Protein AF-A0A7W5F7K2-F1 (afdb_monomer_lite)

Secondary structure (DSSP, 8-state):
---------S-S----------PPPP---------HHHHHHHHHHHHHHHHHHHHHHHHHHHHHHHHHHHHHHHHHHHHHHHHHHHHHHHHHHHHHHHHHHHT---HHHHHHHHHHHHHHHTTS-GGGS-HHHHHHHHHHHHHHHHHHHHHHHHHHHHHSTT--TTTTS-THHHHHHHHHHHHHHHHHHHTS-HHHH--

Structure (mmCIF, N/CA/C/O backbone):
data_AF-A0A7W5F7K2-F1
#
_entry.id   AF-A0A7W5F7K2-F1
#
loop_
_atom_site.group_PDB
_atom_site.id
_atom_site.type_symbol
_atom_site.label_atom_id
_atom_site.label_alt_id
_atom_site.label_comp_id
_atom_site.label_asym_id
_atom_site.label_entity_id
_atom_site.label_seq_id
_atom_site.pdbx_PDB_ins_code
_atom_site.Cartn_x
_atom_site.Cartn_y
_atom_site.Cartn_z
_atom_site.occupancy
_atom_site.B_iso_or_equiv
_atom_site.auth_seq_id
_atom_site.auth_comp_id
_atom_site.auth_asym_id
_atom_site.auth_atom_id
_atom_site.pdbx_PDB_model_num
ATOM 1 N N . MET A 1 1 ? -12.234 -47.304 119.744 1.00 51.38 1 MET A N 1
ATOM 2 C CA . MET A 1 1 ? -13.100 -48.270 119.040 1.00 51.38 1 MET A CA 1
ATOM 3 C C . MET A 1 1 ? -14.424 -48.307 119.772 1.00 51.38 1 MET A C 1
ATOM 5 O O . MET A 1 1 ? -14.454 -48.816 120.879 1.00 51.38 1 MET A O 1
ATOM 9 N N . SER A 1 2 ? -15.467 -47.698 119.212 1.00 49.22 2 SER A N 1
ATOM 10 C CA . SER A 1 2 ? -16.851 -48.020 119.564 1.00 49.22 2 SER A CA 1
ATOM 11 C C . SER A 1 2 ? -17.772 -47.439 118.496 1.00 49.22 2 SER A C 1
ATOM 13 O O . SER A 1 2 ? -17.978 -46.233 118.411 1.00 49.22 2 SER A O 1
ATOM 15 N N . THR A 1 3 ? -18.266 -48.340 117.657 1.00 48.34 3 THR A N 1
ATOM 16 C CA . THR A 1 3 ? -19.589 -48.311 117.021 1.00 48.34 3 THR A CA 1
ATOM 17 C C . THR A 1 3 ? -20.633 -47.908 118.077 1.00 48.34 3 THR A C 1
ATOM 19 O O . THR A 1 3 ? -20.523 -48.364 119.213 1.00 48.34 3 THR A O 1
ATOM 22 N N . GLY A 1 4 ? -21.633 -47.054 117.881 1.00 46.78 4 GLY A N 1
ATOM 23 C CA . GLY A 1 4 ? -22.328 -46.528 116.708 1.00 46.78 4 GLY A CA 1
ATOM 24 C C . GLY A 1 4 ? -23.818 -46.547 117.094 1.00 46.78 4 GLY A C 1
ATOM 25 O O . GLY A 1 4 ? -24.352 -47.651 117.165 1.00 46.78 4 GLY A O 1
ATOM 26 N N . PRO A 1 5 ? -24.462 -45.415 117.452 1.00 52.78 5 PRO A N 1
ATOM 27 C CA . PRO A 1 5 ? -25.845 -45.437 117.912 1.00 52.78 5 PRO A CA 1
ATOM 28 C C . PRO A 1 5 ? -26.853 -45.063 116.821 1.00 52.78 5 PRO A C 1
ATOM 30 O O . PRO A 1 5 ? -26.578 -44.287 115.907 1.00 52.78 5 PRO A O 1
ATOM 33 N N . GLU A 1 6 ? -28.016 -45.683 116.979 1.00 55.06 6 GLU A N 1
ATOM 34 C CA . GLU A 1 6 ? -29.217 -45.676 116.154 1.00 55.06 6 GLU A CA 1
ATOM 35 C C . GLU A 1 6 ? -29.828 -44.292 115.895 1.00 55.06 6 GLU A C 1
ATOM 37 O O . GLU A 1 6 ? -29.797 -43.397 116.740 1.00 55.06 6 GLU A O 1
ATOM 42 N N . GLY A 1 7 ? -30.515 -44.196 114.753 1.00 48.19 7 GLY A N 1
ATOM 43 C CA . GLY A 1 7 ? -31.621 -43.264 114.513 1.00 48.19 7 GLY A CA 1
ATOM 44 C C . GLY A 1 7 ? -31.704 -42.809 113.049 1.00 48.19 7 GLY A C 1
ATOM 45 O O . GLY A 1 7 ? -30.699 -42.897 112.345 1.00 48.19 7 GLY A O 1
ATOM 46 N N . PRO A 1 8 ? -32.835 -42.264 112.557 1.00 53.84 8 PRO A N 1
ATOM 47 C CA . PRO A 1 8 ? -34.198 -42.242 113.087 1.00 53.84 8 PRO A CA 1
ATOM 48 C C . PRO A 1 8 ? -35.227 -42.961 112.178 1.00 53.84 8 PRO A C 1
ATOM 50 O O . PRO A 1 8 ? -34.981 -43.319 111.030 1.00 53.84 8 PRO A O 1
ATOM 53 N N . ASN A 1 9 ? -36.402 -43.159 112.772 1.00 57.22 9 ASN A N 1
ATOM 54 C CA . ASN A 1 9 ? -37.646 -43.732 112.262 1.00 57.22 9 ASN A CA 1
ATOM 55 C C . ASN A 1 9 ? -38.200 -42.986 111.023 1.00 57.22 9 ASN A C 1
ATOM 57 O O . ASN A 1 9 ? -38.439 -41.784 111.081 1.00 57.22 9 ASN A O 1
ATOM 61 N N . TRP A 1 10 ? -38.451 -43.708 109.925 1.00 56.78 10 TRP A N 1
ATOM 62 C CA . TRP A 1 10 ? -38.913 -43.179 108.627 1.00 56.78 10 TRP A CA 1
ATOM 63 C C . TRP A 1 10 ? -40.429 -42.920 108.534 1.00 56.78 10 TRP A C 1
ATOM 65 O O . TRP A 1 10 ? -40.971 -42.866 107.433 1.00 56.78 10 TRP A O 1
ATOM 75 N N . ASN A 1 11 ? -41.129 -42.788 109.663 1.00 56.56 11 ASN A N 1
ATOM 76 C CA . ASN A 1 11 ? -42.595 -42.785 109.687 1.00 56.56 11 ASN A CA 1
ATOM 77 C C . ASN A 1 11 ? -43.244 -41.472 110.146 1.00 56.56 11 ASN A C 1
ATOM 79 O O . ASN A 1 11 ? -44.428 -41.475 110.478 1.00 56.56 11 ASN A O 1
ATOM 83 N N . ASP A 1 12 ? -42.514 -40.355 110.117 1.00 51.75 12 ASP A N 1
ATOM 84 C CA . ASP A 1 12 ? -43.081 -39.041 110.414 1.00 51.75 12 ASP A CA 1
ATOM 85 C C . ASP A 1 12 ? -43.230 -38.172 109.157 1.00 51.75 12 ASP A C 1
ATOM 87 O O . ASP A 1 12 ? -42.271 -37.686 108.564 1.00 51.75 12 ASP A O 1
ATOM 91 N N . GLN A 1 13 ? -44.504 -37.948 108.832 1.00 52.78 13 GLN A N 1
ATOM 92 C CA . GLN A 1 13 ? -45.052 -36.701 108.297 1.00 52.78 13 GLN A CA 1
ATOM 93 C C . GLN A 1 13 ? -44.749 -36.366 106.835 1.00 52.78 13 GLN A C 1
ATOM 95 O O . GLN A 1 13 ? -44.099 -35.387 106.481 1.00 52.78 13 GLN A O 1
ATOM 100 N N . LEU A 1 14 ? -45.417 -37.128 105.972 1.00 53.38 14 LEU A N 1
ATOM 101 C CA . LEU A 1 14 ? -45.977 -36.596 104.736 1.00 53.38 14 LEU A CA 1
ATOM 102 C C . LEU A 1 14 ? -47.080 -35.563 105.061 1.00 53.38 14 LEU A C 1
ATOM 104 O O . LEU A 1 14 ? -48.254 -35.916 105.187 1.00 53.38 14 LEU A O 1
ATOM 108 N N . ASP A 1 15 ? -46.704 -34.292 105.209 1.00 56.31 15 ASP A N 1
ATOM 109 C CA . ASP A 1 15 ? -47.642 -33.166 105.166 1.00 56.31 15 ASP A CA 1
ATOM 110 C C . ASP A 1 15 ? -48.020 -32.873 103.702 1.00 56.31 15 ASP A C 1
ATOM 112 O O . ASP A 1 15 ? -47.288 -32.225 102.955 1.00 56.31 15 ASP A O 1
ATOM 116 N N . TRP A 1 16 ? -49.170 -33.399 103.277 1.00 55.03 16 TRP A N 1
ATOM 117 C CA . TRP A 1 16 ? -49.748 -33.196 101.943 1.00 55.03 16 TRP A CA 1
ATOM 118 C C . TRP A 1 16 ? -50.607 -31.923 101.831 1.00 55.03 16 TRP A C 1
ATOM 120 O O . TRP A 1 16 ? -51.325 -31.765 100.844 1.00 55.03 16 TRP A O 1
ATOM 130 N N . SER A 1 17 ? -50.587 -31.016 102.813 1.00 57.56 17 SER A N 1
ATOM 131 C CA . SER A 1 17 ? -51.547 -29.901 102.859 1.00 57.56 17 SER A CA 1
ATOM 132 C C . SER A 1 17 ? -51.061 -28.576 102.254 1.00 57.56 17 SER A C 1
ATOM 134 O O . SER A 1 17 ? -51.851 -27.643 102.106 1.00 57.56 17 SER A O 1
ATOM 136 N N . ALA A 1 18 ? -49.813 -28.493 101.788 1.00 52.09 18 ALA A N 1
ATOM 137 C CA . ALA A 1 18 ? -49.321 -27.329 101.056 1.00 52.09 18 ALA A CA 1
ATOM 138 C C . ALA A 1 18 ? -49.518 -27.503 99.541 1.00 52.09 18 ALA A C 1
ATOM 140 O O . ALA A 1 18 ? -48.596 -27.865 98.813 1.00 52.09 18 ALA A O 1
ATOM 141 N N . HIS A 1 19 ? -50.721 -27.220 99.039 1.00 55.53 19 HIS A N 1
ATOM 142 C CA . HIS A 1 19 ? -50.885 -26.937 97.614 1.00 55.53 19 HIS A CA 1
ATOM 143 C C . HIS A 1 19 ? -50.199 -25.595 97.309 1.00 55.53 19 HIS A C 1
ATOM 145 O O . HIS A 1 19 ? -50.679 -24.566 97.794 1.00 55.53 19 HIS A O 1
ATOM 151 N N . PRO A 1 20 ? -49.113 -25.542 96.511 1.00 53.91 20 PRO A N 1
ATOM 152 C CA . PRO A 1 20 ? -48.665 -24.272 95.977 1.00 53.91 20 PRO A CA 1
ATOM 153 C C . PRO A 1 20 ? -49.785 -23.758 95.074 1.00 53.91 20 PRO A C 1
ATOM 155 O O . PRO A 1 20 ? -50.092 -24.342 94.033 1.00 53.91 20 PRO A O 1
ATOM 158 N N . THR A 1 21 ? -50.427 -22.665 95.471 1.00 57.59 21 THR A N 1
ATOM 159 C CA . THR A 1 21 ? -51.177 -21.843 94.530 1.00 57.59 21 THR A CA 1
ATOM 160 C C . THR A 1 21 ? -50.179 -21.359 93.488 1.00 57.59 21 THR A C 1
ATOM 162 O O . THR A 1 21 ? -49.420 -20.422 93.732 1.00 57.59 21 THR A O 1
ATOM 165 N N . TYR A 1 22 ? -50.144 -22.040 92.343 1.00 55.66 22 TYR A N 1
ATOM 166 C CA . TYR A 1 22 ? -49.476 -21.566 91.143 1.00 55.66 22 TYR A CA 1
ATOM 167 C C . TYR A 1 22 ? -50.146 -20.250 90.747 1.00 55.66 22 TYR A C 1
ATOM 169 O O . TYR A 1 22 ? -51.198 -20.235 90.109 1.00 55.66 22 TYR A O 1
ATOM 177 N N . ALA A 1 23 ? -49.558 -19.132 91.167 1.00 58.34 23 ALA A N 1
ATOM 178 C CA . ALA A 1 23 ? -49.857 -17.849 90.565 1.00 58.34 23 ALA A CA 1
ATOM 179 C C . ALA A 1 23 ? -49.476 -17.970 89.087 1.00 58.34 23 ALA A C 1
ATOM 181 O O . ALA A 1 23 ? -48.318 -18.243 88.761 1.00 58.34 23 ALA A O 1
ATOM 182 N N . ALA A 1 24 ? -50.469 -17.848 88.205 1.00 60.94 24 ALA A N 1
ATOM 183 C CA . ALA A 1 24 ? -50.237 -17.833 86.772 1.00 60.94 24 ALA A CA 1
ATOM 184 C C . ALA A 1 24 ? -49.150 -1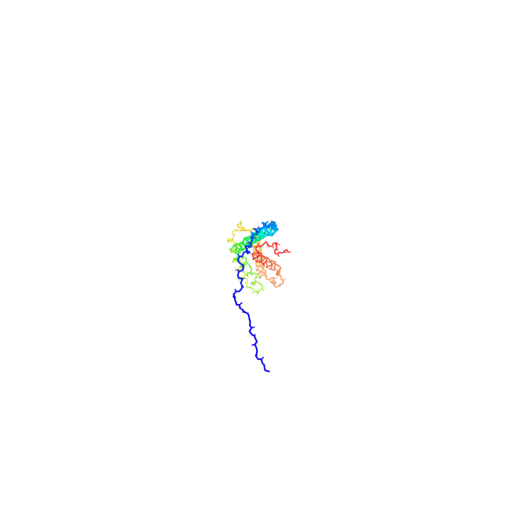6.785 86.468 1.00 60.94 24 ALA A C 1
ATOM 186 O O . ALA A 1 24 ? -49.256 -15.663 86.978 1.00 60.94 24 ALA A O 1
ATOM 187 N N . PRO A 1 25 ? -48.101 -17.125 85.696 1.00 60.47 25 PRO A N 1
ATOM 188 C CA . PRO A 1 25 ? -47.086 -16.154 85.327 1.00 60.47 25 PRO A CA 1
ATOM 189 C C . PRO A 1 25 ? -47.787 -14.983 84.641 1.00 60.47 25 PRO A C 1
ATOM 191 O O . PRO A 1 25 ? -48.508 -15.158 83.658 1.00 60.47 25 PRO A O 1
ATOM 194 N N . THR A 1 26 ? -47.620 -13.788 85.199 1.00 61.47 26 THR A N 1
ATOM 195 C CA . THR A 1 26 ? -48.054 -12.557 84.552 1.00 61.47 26 THR A CA 1
ATOM 196 C C . THR A 1 26 ? -47.400 -12.499 83.171 1.00 61.47 26 THR A C 1
ATOM 198 O O . THR A 1 26 ? -46.196 -12.751 83.071 1.00 61.47 26 THR A O 1
ATOM 201 N N . PRO A 1 27 ? -48.155 -12.200 82.096 1.00 61.62 27 PRO A N 1
ATOM 202 C CA . PRO A 1 27 ? -47.579 -12.064 80.769 1.00 61.62 27 PRO A CA 1
ATOM 203 C C . PRO A 1 27 ? -46.535 -10.952 80.829 1.00 61.62 27 PRO A C 1
ATOM 205 O O . PRO A 1 27 ? -46.858 -9.772 80.968 1.00 61.62 27 PRO A O 1
ATOM 208 N N . THR A 1 28 ? -45.262 -11.335 80.785 1.00 59.50 28 THR A N 1
ATOM 209 C CA . THR A 1 28 ? -44.164 -10.394 80.626 1.00 59.50 28 THR A CA 1
ATOM 210 C C . THR A 1 28 ? -44.377 -9.715 79.286 1.00 59.50 28 THR A C 1
ATOM 212 O O . THR A 1 28 ? -44.309 -10.372 78.251 1.00 59.50 28 THR A O 1
ATOM 215 N N . SER A 1 29 ? -44.691 -8.420 79.326 1.00 63.03 29 SER A N 1
ATOM 216 C CA . SER A 1 29 ? -44.699 -7.514 78.180 1.00 63.03 29 SER A CA 1
ATOM 217 C C . SER A 1 29 ? -43.418 -7.736 77.373 1.00 63.03 29 SER A C 1
ATOM 219 O O . SER A 1 29 ? -42.358 -7.227 77.744 1.00 63.03 29 SER A O 1
ATOM 221 N N . GLU A 1 30 ? -43.507 -8.530 76.304 1.00 56.16 30 GLU A N 1
ATOM 222 C CA . GLU A 1 30 ? -42.417 -8.764 75.364 1.00 56.16 30 GLU A CA 1
ATOM 223 C C . GLU A 1 30 ? -41.984 -7.399 74.833 1.00 56.16 30 GLU A C 1
ATOM 225 O O . GLU A 1 30 ? -42.758 -6.693 74.180 1.00 56.16 30 GLU A O 1
ATOM 230 N N . SER A 1 31 ? -40.763 -6.980 75.170 1.00 65.12 31 SER A N 1
ATOM 231 C CA . SER A 1 31 ? -40.217 -5.746 74.628 1.00 65.12 31 SER A CA 1
ATOM 232 C C . SER A 1 31 ? -40.168 -5.897 73.103 1.00 65.12 31 SER A C 1
ATOM 234 O O . SER A 1 31 ? -39.684 -6.919 72.603 1.00 65.12 31 SER A O 1
ATOM 236 N N . PRO A 1 32 ? -40.715 -4.937 72.334 1.00 71.06 32 PRO A N 1
ATOM 237 C CA . PRO A 1 32 ? -40.737 -5.045 70.886 1.00 71.06 32 PRO A CA 1
ATOM 238 C C . PRO A 1 32 ? -39.305 -5.222 70.391 1.00 71.06 32 PRO A C 1
ATOM 240 O O . PRO A 1 32 ? -38.464 -4.337 70.559 1.00 71.06 32 PRO A O 1
ATOM 243 N N . ARG A 1 33 ? -39.019 -6.398 69.814 1.00 71.25 33 ARG A N 1
ATOM 244 C CA . ARG A 1 33 ? -37.692 -6.706 69.279 1.00 71.25 33 ARG A CA 1
ATOM 245 C C . ARG A 1 33 ? -37.305 -5.592 68.301 1.00 71.25 33 ARG A C 1
ATOM 247 O O . ARG A 1 33 ? -38.123 -5.240 67.443 1.00 71.25 33 ARG A O 1
ATOM 254 N N . PRO A 1 34 ? -36.095 -5.021 68.410 1.00 68.38 34 PRO A N 1
ATOM 255 C CA . PRO A 1 34 ? -35.686 -3.920 67.554 1.00 68.38 34 PRO A CA 1
ATOM 256 C C . PRO A 1 34 ? -35.766 -4.373 66.094 1.00 68.38 34 PRO A C 1
ATOM 258 O O . PRO A 1 34 ? -35.111 -5.330 65.696 1.00 68.38 34 PRO A O 1
ATOM 261 N N . ARG A 1 35 ? -36.584 -3.684 65.289 1.00 79.25 35 ARG A N 1
ATOM 262 C CA . ARG A 1 35 ? -36.786 -3.965 63.851 1.00 79.25 35 ARG A CA 1
ATOM 263 C C . ARG A 1 35 ? -35.566 -3.629 62.978 1.00 79.25 35 ARG A C 1
ATOM 265 O O . ARG A 1 35 ? -35.582 -3.863 61.775 1.00 79.25 35 ARG A O 1
ATOM 272 N N . TRP A 1 36 ? -34.503 -3.109 63.584 1.00 78.06 36 TRP A N 1
ATOM 273 C CA . TRP A 1 36 ? -33.290 -2.631 62.927 1.00 78.06 36 TRP A CA 1
ATOM 274 C C . TRP A 1 36 ? -32.565 -3.635 62.000 1.00 78.06 36 TRP A C 1
ATOM 276 O O . TRP A 1 36 ? -32.174 -3.212 60.911 1.00 78.06 36 TRP A O 1
ATOM 286 N N . PRO A 1 37 ? -32.428 -4.946 62.310 1.00 86.44 37 PRO A N 1
ATOM 287 C CA . PRO A 1 37 ? -31.694 -5.860 61.428 1.00 86.44 37 PRO A CA 1
ATOM 288 C C . PRO A 1 37 ? -32.403 -6.093 60.085 1.00 86.44 37 PRO A C 1
ATOM 290 O O . PRO A 1 37 ? -31.743 -6.285 59.068 1.00 86.44 37 PRO A O 1
ATOM 293 N N . TRP A 1 38 ? -33.737 -6.001 60.046 1.00 83.88 38 TRP A N 1
ATOM 294 C CA . TRP A 1 38 ? -34.503 -6.117 58.801 1.00 83.88 38 TRP A CA 1
ATOM 295 C C . TRP A 1 38 ? -34.321 -4.904 57.891 1.00 83.88 38 TRP A C 1
ATOM 297 O O . TRP A 1 38 ? -34.191 -5.052 56.678 1.00 83.88 38 TRP A O 1
ATOM 307 N N . VAL A 1 39 ? -34.267 -3.707 58.481 1.00 87.38 39 VAL A N 1
ATOM 308 C CA . VAL A 1 39 ? -34.044 -2.464 57.734 1.00 87.38 39 VAL A CA 1
ATOM 309 C C . VAL A 1 39 ? -32.651 -2.465 57.102 1.00 87.38 39 VAL A C 1
ATOM 311 O O . VAL A 1 39 ? -32.520 -2.150 55.923 1.00 87.38 39 VAL A O 1
ATOM 314 N N . LEU A 1 40 ? -31.622 -2.892 57.841 1.00 90.25 40 LEU A N 1
ATOM 315 C CA . LEU A 1 40 ? -30.267 -3.019 57.298 1.00 90.25 40 LEU A CA 1
ATOM 316 C C . LEU A 1 40 ? -30.182 -4.032 56.157 1.00 90.25 40 LEU A C 1
ATOM 318 O O . LEU A 1 40 ? -29.579 -3.733 55.129 1.00 90.25 40 LEU A O 1
ATOM 322 N N . GLY A 1 41 ? -30.813 -5.200 56.309 1.00 91.94 41 GLY A N 1
ATOM 323 C CA . GLY A 1 41 ? -30.849 -6.210 55.251 1.00 91.94 41 GLY A CA 1
ATOM 324 C C . GLY A 1 41 ? -31.466 -5.674 53.956 1.00 91.94 41 GLY A C 1
ATOM 325 O O . GLY A 1 41 ? -30.907 -5.874 52.879 1.00 91.94 41 GLY A O 1
ATOM 326 N N . ALA A 1 42 ? -32.571 -4.927 54.061 1.00 92.69 42 ALA A N 1
ATOM 327 C CA . ALA A 1 42 ? -33.224 -4.312 52.907 1.00 92.69 42 ALA A CA 1
ATOM 328 C C . ALA A 1 42 ? -32.333 -3.265 52.218 1.00 92.69 42 ALA A C 1
ATOM 330 O O . ALA A 1 42 ? -32.214 -3.273 50.994 1.00 92.69 42 ALA A O 1
ATOM 331 N N . VAL A 1 43 ? -31.663 -2.399 52.986 1.00 93.06 43 VAL A N 1
ATOM 332 C CA . VAL A 1 43 ? -30.751 -1.384 52.429 1.00 93.06 43 VAL A CA 1
ATOM 333 C C . VAL A 1 43 ? -29.577 -2.042 51.704 1.00 93.06 43 VAL A C 1
ATOM 335 O O . VAL A 1 43 ? -29.275 -1.666 50.574 1.00 93.06 43 VAL A O 1
ATOM 338 N N . VAL A 1 44 ? -28.950 -3.057 52.304 1.00 95.19 44 VAL A N 1
ATOM 339 C CA . VAL A 1 44 ? -27.835 -3.785 51.676 1.00 95.19 44 VAL A CA 1
ATOM 340 C C . VAL A 1 44 ? -28.276 -4.446 50.369 1.00 95.19 44 VAL A C 1
ATOM 342 O O . VAL A 1 44 ? -27.575 -4.330 49.366 1.00 95.19 44 VAL A O 1
ATOM 345 N N . ALA A 1 45 ? -29.452 -5.080 50.342 1.00 94.81 45 ALA A N 1
ATOM 346 C CA . ALA A 1 45 ? -29.982 -5.701 49.128 1.00 94.81 45 ALA A CA 1
ATOM 347 C C . ALA A 1 45 ? -30.209 -4.682 47.997 1.00 94.81 45 ALA A C 1
ATOM 349 O O . ALA A 1 45 ? -29.867 -4.953 46.843 1.00 94.81 45 ALA A O 1
ATOM 350 N N . VAL A 1 46 ? -30.732 -3.494 48.319 1.00 95.50 46 VAL A N 1
ATOM 351 C CA . VAL A 1 46 ? -30.925 -2.409 47.342 1.00 95.50 46 VAL A CA 1
ATOM 352 C C . VAL A 1 46 ? -29.583 -1.903 46.815 1.00 95.50 46 VAL A C 1
ATOM 354 O O . VAL A 1 46 ? -29.418 -1.773 45.604 1.00 95.50 46 VAL A O 1
ATOM 357 N N . VAL A 1 47 ? -28.603 -1.673 47.694 1.00 96.31 47 VAL A N 1
ATOM 358 C CA . VAL A 1 47 ? -27.266 -1.206 47.292 1.00 96.31 47 VAL A CA 1
ATOM 359 C C . VAL A 1 47 ? -26.576 -2.228 46.389 1.00 96.31 47 VAL A C 1
ATOM 361 O O . VAL A 1 47 ? -26.081 -1.858 45.329 1.00 96.31 47 VAL A O 1
ATOM 364 N N . LEU A 1 48 ? -26.591 -3.513 46.751 1.00 96.06 48 LEU A N 1
ATOM 365 C CA . LEU A 1 48 ? -26.006 -4.572 45.921 1.00 96.06 48 LEU A CA 1
ATOM 366 C C . LEU A 1 48 ? -26.690 -4.673 44.554 1.00 96.06 48 LEU A C 1
ATOM 368 O O . LEU A 1 48 ? -26.009 -4.839 43.544 1.00 96.06 48 LEU A O 1
ATOM 372 N N . SER A 1 49 ? -28.015 -4.516 44.507 1.00 94.19 49 SER A N 1
ATOM 373 C CA . SER A 1 49 ? -28.766 -4.514 43.248 1.00 94.19 49 SER A CA 1
ATOM 374 C C . SER A 1 49 ? -28.372 -3.333 42.357 1.00 94.19 49 SER A C 1
ATOM 376 O O . SER A 1 49 ? -28.156 -3.514 41.161 1.00 94.19 49 SER A O 1
ATOM 378 N N . LEU A 1 50 ? -28.213 -2.135 42.929 1.00 94.44 50 LEU A N 1
ATOM 379 C CA . LEU A 1 50 ? -27.754 -0.955 42.189 1.00 94.44 50 LEU A CA 1
ATOM 380 C C . LEU A 1 50 ? -26.326 -1.131 41.663 1.00 94.44 50 LEU A C 1
ATOM 382 O O . LEU A 1 50 ? -26.069 -0.833 40.500 1.00 94.44 50 LEU A O 1
ATOM 386 N N . VAL A 1 51 ? -25.413 -1.661 42.481 1.00 95.62 51 VAL A N 1
ATOM 387 C CA . VAL A 1 51 ? -24.033 -1.947 42.056 1.00 95.62 51 VAL A CA 1
ATOM 388 C C . VAL A 1 51 ? -24.013 -2.971 40.919 1.00 95.62 51 VAL A C 1
ATOM 390 O O . VAL A 1 51 ? -23.298 -2.772 39.940 1.00 95.62 51 VAL A O 1
ATOM 393 N N . ALA A 1 52 ? -24.824 -4.029 41.000 1.00 94.44 52 ALA A N 1
ATOM 394 C CA . ALA A 1 52 ? -24.926 -5.029 39.939 1.00 94.44 52 ALA A CA 1
ATOM 395 C C . ALA A 1 52 ? -25.469 -4.435 38.627 1.00 94.44 52 ALA A C 1
ATOM 397 O O . ALA A 1 52 ? -24.926 -4.721 37.561 1.00 94.44 52 ALA A O 1
ATOM 398 N N . LEU A 1 53 ? -26.494 -3.576 38.694 1.00 94.69 53 LEU A N 1
ATOM 399 C CA . LEU A 1 53 ? -27.055 -2.902 37.516 1.00 94.69 53 LEU A CA 1
ATOM 400 C C . LEU A 1 53 ? -26.050 -1.940 36.870 1.00 94.69 53 LEU A C 1
ATOM 402 O O . LEU A 1 53 ? -25.889 -1.956 35.651 1.00 94.69 53 LEU A O 1
ATOM 406 N N . LEU A 1 54 ? -25.337 -1.144 37.673 1.00 94.94 54 LEU A N 1
ATOM 407 C CA . LEU A 1 54 ? -24.295 -0.241 37.177 1.00 94.94 54 LEU A CA 1
ATOM 408 C C . LEU A 1 54 ? -23.120 -1.018 36.568 1.00 94.94 54 LEU A C 1
ATOM 410 O O . LEU A 1 54 ? -22.654 -0.675 35.483 1.00 94.94 54 LEU A O 1
ATOM 414 N N . GLY A 1 55 ? -22.678 -2.095 37.224 1.00 94.19 55 GLY A N 1
ATOM 415 C CA . GLY A 1 55 ? -21.611 -2.961 36.721 1.00 94.19 55 GLY A CA 1
ATOM 416 C C . GLY A 1 55 ? -21.975 -3.645 35.401 1.00 94.19 55 GLY A C 1
ATOM 417 O O . GLY A 1 55 ? -21.161 -3.674 34.480 1.00 94.19 55 GLY A O 1
ATOM 418 N N . ALA A 1 56 ? -23.211 -4.136 35.270 1.00 93.62 56 ALA A N 1
ATOM 419 C CA . ALA A 1 56 ? -23.707 -4.702 34.018 1.00 93.62 56 ALA A CA 1
ATOM 420 C C . ALA A 1 56 ? -23.777 -3.649 32.900 1.00 93.62 56 ALA A C 1
ATOM 422 O O . ALA A 1 56 ? -23.379 -3.938 31.774 1.00 93.62 56 ALA A O 1
ATOM 423 N N . GLY A 1 57 ? -24.222 -2.426 33.212 1.00 92.88 57 GLY A N 1
ATOM 424 C CA . GLY A 1 57 ? -24.254 -1.313 32.261 1.00 92.88 57 GLY A CA 1
ATOM 425 C C . GLY A 1 57 ? -22.871 -0.977 31.696 1.00 92.88 57 GLY A C 1
ATOM 426 O O . GLY A 1 57 ? -22.714 -0.924 30.479 1.00 92.88 57 GLY A O 1
ATOM 427 N N . LEU A 1 58 ? -21.862 -0.843 32.564 1.00 93.75 58 LEU A N 1
ATOM 428 C CA . LEU A 1 58 ? -20.475 -0.573 32.158 1.00 93.75 58 LEU A CA 1
ATOM 429 C C . LEU A 1 58 ? -19.868 -1.712 31.327 1.00 93.75 58 LEU A C 1
ATOM 431 O O . LEU A 1 58 ? -19.157 -1.468 30.355 1.00 93.75 58 LEU A O 1
ATOM 435 N N . LEU A 1 59 ? -20.153 -2.968 31.683 1.00 94.00 59 LEU A N 1
ATOM 436 C CA . LEU A 1 59 ? -19.678 -4.120 30.914 1.00 94.00 59 LEU A CA 1
ATOM 437 C C . LEU A 1 59 ? -20.295 -4.149 29.507 1.00 94.00 59 LEU A C 1
ATOM 439 O O . LEU A 1 59 ? -19.608 -4.482 28.542 1.00 94.00 59 LEU A O 1
ATOM 443 N N . LEU A 1 60 ? -21.583 -3.818 29.383 1.00 94.25 60 LEU A N 1
ATOM 444 C CA . LEU A 1 60 ? -22.270 -3.765 28.093 1.00 94.25 60 LEU A CA 1
ATOM 445 C C . LEU A 1 60 ? -21.748 -2.622 27.220 1.00 94.25 60 LEU A C 1
ATOM 447 O O . LEU A 1 60 ? -21.499 -2.859 26.040 1.00 94.25 60 LEU A O 1
ATOM 451 N N . SER A 1 61 ? -21.524 -1.427 27.781 1.00 92.94 61 SER A N 1
ATOM 452 C CA . SER A 1 61 ? -20.946 -0.308 27.024 1.00 92.94 61 SER A CA 1
ATOM 453 C C . SER A 1 61 ? -19.527 -0.621 26.550 1.00 92.94 61 SER A C 1
ATOM 455 O O . SER A 1 61 ? -19.222 -0.418 25.382 1.00 92.94 61 SER A O 1
ATOM 457 N N . TYR A 1 62 ? -18.694 -1.214 27.412 1.00 93.94 62 TYR A N 1
ATOM 458 C CA . TYR A 1 62 ? -17.336 -1.622 27.045 1.00 93.94 62 TYR A CA 1
ATOM 459 C C . TYR A 1 62 ? -17.315 -2.666 25.918 1.00 93.94 62 TYR A C 1
ATOM 461 O O . TYR A 1 62 ? -16.500 -2.593 25.002 1.00 93.94 62 TYR A O 1
ATOM 469 N N . ARG A 1 63 ? -18.234 -3.641 25.949 1.00 94.31 63 ARG A N 1
ATOM 470 C CA . ARG A 1 63 ? -18.358 -4.643 24.878 1.00 94.31 63 ARG A CA 1
ATOM 471 C C . ARG A 1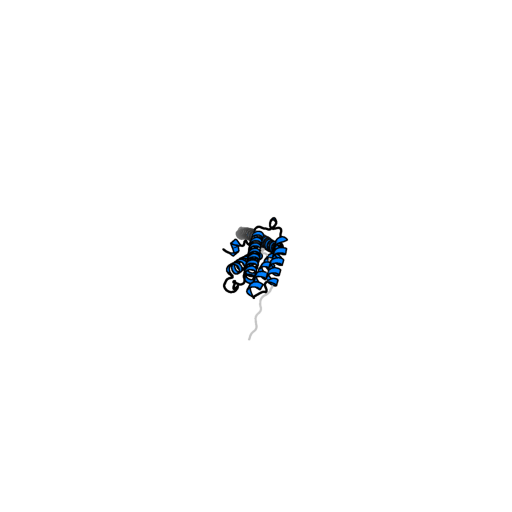 63 ? -18.882 -4.058 23.571 1.00 94.31 63 ARG A C 1
ATOM 473 O O . ARG A 1 63 ? -18.492 -4.552 22.520 1.00 94.31 63 ARG A O 1
ATOM 480 N N . ALA A 1 64 ? -19.764 -3.062 23.632 1.00 93.81 64 ALA A N 1
ATOM 481 C CA . ALA A 1 64 ? -20.244 -2.370 22.440 1.00 93.81 64 ALA A CA 1
ATOM 482 C C . ALA A 1 64 ? -19.092 -1.627 21.748 1.00 93.81 64 ALA A C 1
ATOM 484 O O . ALA A 1 64 ? -18.868 -1.842 20.564 1.00 93.81 64 ALA A O 1
ATOM 485 N N . GLU A 1 65 ? -18.294 -0.878 22.511 1.00 93.94 65 GLU A N 1
ATOM 486 C CA . GLU A 1 65 ? -17.125 -0.159 21.991 1.00 93.94 65 GLU A CA 1
ATOM 487 C C . GLU A 1 65 ? -16.083 -1.111 21.384 1.00 93.94 65 GLU A C 1
ATOM 489 O O . GLU A 1 65 ? -15.618 -0.891 20.269 1.00 93.94 65 GLU A O 1
ATOM 494 N N . GLN A 1 66 ? -15.783 -2.236 22.049 1.00 95.31 66 GLN A N 1
ATOM 495 C CA . GLN A 1 66 ? -14.908 -3.259 21.463 1.00 95.31 66 GLN A CA 1
ATOM 496 C C . GLN A 1 66 ? -15.480 -3.889 20.188 1.00 95.31 66 GLN A C 1
ATOM 498 O O . GLN A 1 66 ? -14.722 -4.214 19.278 1.00 95.31 66 GLN A O 1
ATOM 503 N N . ALA A 1 67 ? -16.795 -4.108 20.122 1.00 95.25 67 ALA A N 1
ATOM 504 C CA . ALA A 1 67 ? -17.427 -4.685 18.942 1.00 95.25 67 ALA A CA 1
ATOM 505 C C . ALA A 1 67 ? -17.398 -3.717 17.754 1.00 95.25 67 ALA A C 1
ATOM 507 O O . ALA A 1 67 ? -17.210 -4.165 16.624 1.00 95.25 67 ALA A O 1
ATOM 508 N N . ASP A 1 68 ? -17.557 -2.418 18.000 1.00 95.06 68 ASP A N 1
ATOM 509 C CA . ASP A 1 68 ? -17.480 -1.397 16.958 1.00 95.06 68 ASP A CA 1
ATOM 510 C C . ASP A 1 68 ? -16.037 -1.222 16.463 1.00 95.06 68 ASP A C 1
ATOM 512 O O . ASP A 1 68 ? -15.814 -1.311 15.257 1.00 95.06 68 ASP A O 1
ATOM 516 N N . ALA A 1 69 ? -15.046 -1.162 17.362 1.00 94.50 69 ALA A N 1
ATOM 517 C CA . ALA A 1 69 ? -13.629 -1.159 16.978 1.00 94.50 69 ALA A CA 1
ATOM 518 C C . ALA A 1 69 ? -13.231 -2.426 16.193 1.00 94.50 69 ALA A C 1
ATOM 520 O O . ALA A 1 69 ? -12.508 -2.363 15.203 1.00 94.50 69 ALA A O 1
ATOM 521 N N . ALA A 1 70 ? -13.736 -3.600 16.588 1.00 94.88 70 ALA A N 1
ATOM 522 C CA . ALA A 1 70 ? -13.478 -4.841 15.858 1.00 94.88 70 ALA A CA 1
ATOM 523 C C . ALA A 1 70 ? -14.105 -4.845 14.453 1.00 94.88 70 ALA A C 1
ATOM 525 O O . ALA A 1 70 ? -13.539 -5.442 13.538 1.00 94.88 70 ALA A O 1
ATOM 5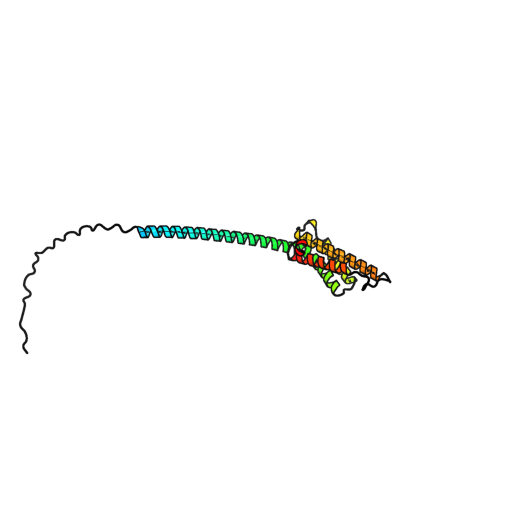26 N N . ARG A 1 71 ? -15.266 -4.203 14.268 1.00 95.31 71 ARG A N 1
ATOM 527 C CA . ARG A 1 71 ? -15.907 -4.057 12.951 1.00 95.31 71 ARG A CA 1
ATOM 528 C C . ARG A 1 71 ? -15.144 -3.096 12.054 1.00 95.31 71 ARG A C 1
ATOM 530 O O . ARG A 1 71 ? -15.015 -3.392 10.873 1.00 95.31 71 ARG A O 1
ATOM 537 N N . GLU A 1 72 ? -14.658 -1.991 12.608 1.00 93.81 72 GLU A N 1
ATOM 538 C CA . GLU A 1 72 ? -13.835 -1.015 11.892 1.00 93.81 72 GLU A CA 1
ATOM 539 C C . GLU A 1 72 ? -12.539 -1.664 11.397 1.00 93.81 72 GLU A C 1
ATOM 541 O O . GLU A 1 72 ? -12.318 -1.726 10.191 1.00 93.81 72 GLU A O 1
ATOM 546 N N . ASN A 1 73 ? -11.792 -2.323 12.290 1.00 92.44 73 ASN A N 1
ATOM 547 C CA . ASN A 1 73 ? -10.576 -3.059 11.926 1.00 92.44 73 ASN A CA 1
ATOM 548 C C . ASN A 1 73 ? -10.839 -4.162 10.884 1.00 92.44 73 ASN A C 1
ATOM 550 O O . ASN A 1 73 ? -10.017 -4.412 10.007 1.00 92.44 73 ASN A O 1
ATOM 554 N N . ALA A 1 74 ? -11.978 -4.859 10.974 1.00 95.19 74 ALA A N 1
ATOM 555 C CA . ALA A 1 74 ? -12.340 -5.887 9.999 1.00 95.19 74 ALA A CA 1
ATOM 556 C C . ALA A 1 74 ? -12.702 -5.297 8.626 1.00 95.19 74 ALA A C 1
ATOM 558 O O . ALA A 1 74 ? -12.436 -5.928 7.603 1.00 95.19 74 ALA A O 1
ATOM 559 N N . ALA A 1 75 ? -13.320 -4.113 8.593 1.00 92.81 75 ALA A N 1
ATOM 560 C CA . ALA A 1 75 ? -13.616 -3.404 7.355 1.00 92.81 75 ALA A CA 1
ATOM 561 C C . ALA A 1 75 ? -12.331 -2.883 6.696 1.00 92.81 75 ALA A C 1
ATOM 563 O O . ALA A 1 75 ? -12.161 -3.072 5.495 1.00 92.81 75 ALA A O 1
ATOM 564 N N . GLU A 1 76 ? -11.415 -2.319 7.484 1.00 92.19 76 GLU A N 1
ATOM 565 C CA . GLU A 1 76 ? -10.095 -1.863 7.036 1.00 92.19 76 GLU A CA 1
ATOM 566 C C . GLU A 1 76 ? -9.254 -3.022 6.486 1.00 92.19 76 GLU A C 1
ATOM 568 O O . GLU A 1 76 ? -8.794 -2.970 5.348 1.00 92.19 76 GLU A O 1
ATOM 573 N N . ALA A 1 77 ? -9.150 -4.133 7.223 1.00 94.12 77 ALA A N 1
ATOM 574 C CA . ALA A 1 77 ? -8.432 -5.321 6.760 1.00 94.12 77 ALA A CA 1
ATOM 575 C C . ALA A 1 77 ? -8.996 -5.864 5.437 1.00 94.12 77 ALA A C 1
ATOM 577 O O . ALA A 1 77 ? -8.244 -6.282 4.557 1.00 94.12 77 ALA A O 1
ATOM 578 N N . LYS A 1 78 ? -10.324 -5.828 5.275 1.00 95.75 78 LYS A N 1
ATOM 579 C CA . LYS A 1 78 ? -10.977 -6.229 4.027 1.00 95.75 78 LYS A CA 1
ATOM 580 C C . LYS A 1 78 ? -10.690 -5.251 2.885 1.00 95.75 78 LYS A C 1
ATOM 582 O O . LYS A 1 78 ? -10.556 -5.694 1.745 1.00 95.75 78 LYS A O 1
ATOM 587 N N . ALA A 1 79 ? -10.621 -3.950 3.163 1.00 92.19 79 ALA A N 1
ATOM 588 C CA . ALA A 1 79 ? -10.250 -2.949 2.168 1.00 92.19 79 ALA A CA 1
ATOM 589 C C . ALA A 1 79 ? -8.814 -3.184 1.672 1.00 92.19 79 ALA A C 1
ATOM 591 O O . ALA A 1 79 ? -8.616 -3.277 0.466 1.00 92.19 79 ALA A O 1
ATOM 592 N N . ILE A 1 80 ? -7.859 -3.421 2.581 1.00 94.94 80 ILE A N 1
ATOM 593 C CA . ILE A 1 80 ? -6.468 -3.786 2.249 1.00 94.94 80 ILE A CA 1
ATOM 594 C C . ILE A 1 80 ? -6.413 -5.054 1.390 1.00 94.94 80 ILE A C 1
ATOM 596 O O . ILE A 1 80 ? -5.743 -5.087 0.360 1.00 94.94 80 ILE A O 1
ATOM 600 N N . GLU A 1 81 ? -7.132 -6.107 1.789 1.00 96.88 81 GLU A N 1
ATOM 601 C CA . GLU A 1 81 ? -7.177 -7.366 1.036 1.00 96.88 81 GLU A CA 1
ATOM 602 C C . GLU A 1 81 ? -7.744 -7.164 -0.376 1.00 96.88 81 GLU A C 1
ATOM 604 O O . GLU A 1 81 ? -7.196 -7.695 -1.341 1.00 96.88 81 GLU A O 1
ATOM 609 N N . THR A 1 82 ? -8.809 -6.367 -0.500 1.00 95.31 82 THR A N 1
ATOM 610 C CA . THR A 1 82 ? -9.424 -6.035 -1.795 1.00 95.31 82 THR A CA 1
ATOM 611 C C . THR A 1 82 ? -8.443 -5.258 -2.665 1.00 95.31 82 THR A C 1
ATOM 613 O O . THR A 1 82 ? -8.216 -5.638 -3.808 1.00 95.31 82 THR A O 1
ATOM 616 N N . CYS A 1 83 ? -7.779 -4.256 -2.088 1.00 96.56 83 CYS A N 1
ATOM 617 C CA . CYS A 1 83 ? -6.746 -3.473 -2.751 1.00 96.56 83 CYS A CA 1
ATOM 618 C C . CYS A 1 83 ? -5.653 -4.357 -3.340 1.00 96.56 83 CYS A C 1
ATOM 620 O O . CYS A 1 83 ? -5.359 -4.326 -4.533 1.00 96.56 83 CYS A O 1
ATOM 622 N N . ARG A 1 84 ? -5.092 -5.226 -2.496 1.00 97.19 84 ARG A N 1
ATOM 623 C CA . ARG A 1 84 ? -4.036 -6.148 -2.893 1.00 97.19 84 ARG A CA 1
ATOM 624 C C . ARG A 1 84 ? -4.502 -7.118 -3.975 1.00 97.19 84 ARG A C 1
ATOM 626 O O . ARG A 1 84 ? -3.717 -7.466 -4.850 1.00 97.19 84 ARG A O 1
ATOM 633 N N . ALA A 1 85 ? -5.755 -7.560 -3.929 1.00 97.31 85 ALA A N 1
ATOM 634 C CA . ALA A 1 85 ? -6.313 -8.426 -4.960 1.00 97.31 85 ALA A CA 1
ATOM 635 C C . ALA A 1 85 ? -6.496 -7.706 -6.308 1.00 97.31 85 ALA A C 1
ATOM 637 O O . ALA A 1 85 ? -6.358 -8.345 -7.348 1.00 97.31 85 ALA A O 1
ATOM 638 N N . GLU A 1 86 ? -6.803 -6.407 -6.298 1.00 96.88 86 GLU A N 1
ATOM 639 C CA . GLU A 1 86 ? -7.045 -5.612 -7.508 1.00 96.88 86 GLU A CA 1
ATOM 640 C C . GLU A 1 86 ? -5.751 -5.151 -8.184 1.00 96.88 86 GLU A C 1
ATOM 642 O O . GLU A 1 86 ? -5.634 -5.269 -9.403 1.00 96.88 86 GLU A O 1
ATOM 647 N N . ILE A 1 87 ? -4.778 -4.651 -7.413 1.00 98.12 87 ILE A N 1
ATOM 648 C CA . ILE A 1 87 ? -3.572 -4.005 -7.965 1.00 98.12 87 ILE A CA 1
ATOM 649 C C . ILE A 1 87 ? -2.261 -4.701 -7.590 1.00 98.12 87 ILE A C 1
ATOM 651 O O . ILE A 1 87 ? -1.209 -4.334 -8.108 1.00 98.12 87 ILE A O 1
ATOM 655 N N . GLY A 1 88 ? -2.291 -5.700 -6.704 1.00 97.88 88 GLY A N 1
ATOM 656 C CA . GLY A 1 88 ? -1.073 -6.260 -6.115 1.00 97.88 88 GLY A CA 1
ATOM 657 C C . GLY A 1 88 ? -0.127 -6.897 -7.119 1.00 97.88 88 GLY A C 1
ATOM 658 O O . GLY A 1 88 ? 1.070 -6.659 -7.038 1.00 97.88 88 GLY A O 1
ATOM 659 N N . GLU A 1 89 ? -0.649 -7.626 -8.108 1.00 98.19 89 GLU A N 1
ATOM 660 C CA . GLU A 1 89 ? 0.188 -8.226 -9.157 1.00 98.19 89 GLU A CA 1
ATOM 661 C C . GLU A 1 89 ? 0.927 -7.150 -9.971 1.00 98.19 89 GLU A C 1
ATOM 663 O O . GLU A 1 89 ? 2.102 -7.308 -10.285 1.00 98.19 89 GLU A O 1
ATOM 668 N N . PHE A 1 90 ? 0.266 -6.024 -10.260 1.00 98.50 90 PHE A N 1
ATOM 669 C CA . PHE A 1 90 ? 0.871 -4.899 -10.971 1.00 98.50 90 PHE A CA 1
ATOM 670 C C . PHE A 1 90 ? 1.944 -4.197 -10.130 1.00 98.50 90 PHE A C 1
ATOM 672 O O . PHE A 1 90 ? 3.070 -4.031 -10.595 1.00 98.50 90 PHE A O 1
ATOM 679 N N . VAL A 1 91 ? 1.625 -3.830 -8.885 1.00 98.19 91 VAL A N 1
ATOM 680 C CA . VAL A 1 91 ? 2.566 -3.146 -7.981 1.00 98.19 91 VAL A CA 1
ATOM 681 C C . VAL A 1 91 ? 3.800 -4.015 -7.716 1.00 98.19 91 VAL A C 1
ATOM 683 O O . VAL A 1 91 ? 4.927 -3.527 -7.791 1.00 98.19 91 VAL A O 1
ATOM 686 N N . GLU A 1 92 ? 3.608 -5.312 -7.458 1.00 98.12 92 GLU A N 1
ATOM 687 C CA . GLU A 1 92 ? 4.707 -6.262 -7.252 1.00 98.12 92 GLU A CA 1
ATOM 688 C C . GLU A 1 92 ? 5.559 -6.428 -8.527 1.00 98.12 92 GLU A C 1
ATOM 690 O O . GLU A 1 92 ? 6.783 -6.495 -8.425 1.00 98.12 92 GLU A O 1
ATOM 695 N N . ALA A 1 93 ? 4.961 -6.418 -9.726 1.00 97.81 93 ALA A N 1
ATOM 696 C CA . ALA A 1 93 ? 5.705 -6.476 -10.988 1.00 97.81 93 ALA A CA 1
ATOM 697 C C . ALA A 1 93 ? 6.559 -5.220 -11.242 1.00 97.81 93 ALA A C 1
ATOM 699 O O . ALA A 1 93 ? 7.706 -5.333 -11.676 1.00 97.81 93 ALA A O 1
ATOM 700 N N . VAL A 1 94 ? 6.039 -4.025 -10.935 1.00 97.25 94 VAL A N 1
ATOM 701 C CA . VAL A 1 94 ? 6.811 -2.772 -11.026 1.00 97.25 94 VAL A CA 1
ATOM 702 C C . VAL A 1 94 ? 7.982 -2.782 -10.036 1.00 97.25 94 VAL A C 1
ATOM 704 O O . VAL A 1 94 ? 9.095 -2.387 -10.388 1.00 97.25 94 VAL A O 1
ATOM 707 N N . LEU A 1 95 ? 7.767 -3.286 -8.817 1.00 96.19 95 LEU A N 1
ATOM 708 C CA . LEU A 1 95 ? 8.820 -3.411 -7.808 1.00 96.19 95 LEU A CA 1
ATOM 709 C C . LEU A 1 95 ? 9.873 -4.473 -8.180 1.00 96.19 95 LEU A C 1
ATOM 711 O O . LEU A 1 95 ? 11.061 -4.267 -7.934 1.00 96.19 95 LEU A O 1
ATOM 715 N N . ASP A 1 96 ? 9.482 -5.586 -8.810 1.00 95.12 96 ASP A N 1
ATOM 716 C CA . ASP A 1 96 ? 10.435 -6.584 -9.323 1.00 95.12 96 ASP A CA 1
ATOM 717 C C . ASP A 1 96 ? 11.305 -5.996 -10.445 1.00 95.12 96 ASP A C 1
ATOM 719 O O . ASP A 1 96 ? 12.526 -6.162 -10.429 1.00 95.12 96 ASP A O 1
ATOM 723 N N . ALA A 1 97 ? 10.707 -5.241 -11.377 1.00 92.06 97 ALA A N 1
ATOM 724 C CA . ALA A 1 97 ? 11.452 -4.534 -12.421 1.00 92.06 97 ALA A CA 1
ATOM 725 C C . ALA A 1 97 ? 12.480 -3.555 -11.821 1.00 92.06 97 ALA A C 1
ATOM 727 O O . ALA A 1 97 ? 13.633 -3.526 -12.258 1.00 92.06 97 ALA A O 1
ATOM 728 N N . SER A 1 98 ? 12.085 -2.825 -10.771 1.00 89.94 98 SER A N 1
ATOM 729 C CA . SER A 1 98 ? 12.961 -1.946 -9.987 1.00 89.94 98 SER A CA 1
ATOM 730 C C . SER A 1 98 ? 14.141 -2.699 -9.367 1.00 89.94 98 SER A C 1
ATOM 732 O O . SER A 1 98 ? 15.301 -2.377 -9.630 1.00 89.94 98 SER A O 1
ATOM 734 N N . SER A 1 99 ? 13.860 -3.757 -8.599 1.00 91.19 99 SER A N 1
ATOM 735 C CA . SER A 1 99 ? 14.884 -4.527 -7.885 1.00 91.19 99 SER A CA 1
ATOM 736 C C . SER A 1 99 ? 15.909 -5.151 -8.834 1.00 91.19 99 SER A C 1
ATOM 738 O O . SER A 1 99 ? 17.104 -5.203 -8.534 1.00 91.19 99 SER A O 1
ATOM 740 N N . ARG A 1 100 ? 15.465 -5.598 -10.011 1.00 87.94 100 ARG A N 1
ATOM 741 C CA . ARG A 1 100 ? 16.356 -6.148 -11.035 1.00 87.94 100 ARG A CA 1
ATOM 742 C C . ARG A 1 100 ? 17.291 -5.105 -11.633 1.00 87.94 100 ARG A C 1
ATOM 744 O O . ARG A 1 100 ? 18.430 -5.432 -11.960 1.00 87.94 100 ARG A O 1
ATOM 751 N N . ALA A 1 101 ? 16.835 -3.868 -11.777 1.00 83.75 101 ALA A N 1
ATOM 752 C CA . ALA A 1 101 ? 17.670 -2.812 -12.319 1.00 83.75 101 ALA A CA 1
ATOM 753 C C . ALA A 1 101 ? 18.839 -2.439 -11.406 1.00 83.75 101 ALA A C 1
ATOM 755 O O . ALA A 1 101 ? 19.942 -2.207 -11.897 1.00 83.75 101 ALA A O 1
ATOM 756 N N . GLU A 1 102 ? 18.639 -2.469 -10.087 1.00 84.06 102 GLU A N 1
ATOM 757 C CA . GLU A 1 102 ? 19.701 -2.178 -9.117 1.00 84.06 102 GLU A CA 1
ATOM 758 C C . GLU A 1 102 ? 20.858 -3.182 -9.163 1.00 84.06 102 GLU A C 1
ATOM 760 O O . GLU A 1 102 ? 22.012 -2.825 -8.923 1.00 84.06 102 GLU A O 1
ATOM 765 N N . VAL A 1 103 ? 20.566 -4.451 -9.460 1.00 83.88 103 VAL A N 1
ATOM 766 C CA . VAL A 1 103 ? 21.571 -5.528 -9.454 1.00 83.88 103 VAL A CA 1
ATOM 767 C C . VAL A 1 103 ? 22.335 -5.662 -10.774 1.00 83.88 103 VAL A C 1
ATOM 769 O O . VAL A 1 103 ? 23.235 -6.498 -10.870 1.00 83.88 103 VAL A O 1
ATOM 772 N N . GLY A 1 104 ? 22.018 -4.834 -11.772 1.00 77.12 104 GLY A N 1
ATOM 773 C CA . GLY A 1 104 ? 22.590 -4.916 -13.112 1.00 77.12 104 GLY A CA 1
ATOM 774 C C . GLY A 1 104 ? 21.897 -5.992 -13.944 1.00 77.12 104 GLY A C 1
ATOM 775 O O . GLY A 1 104 ? 22.289 -7.159 -13.948 1.00 77.12 104 GLY A O 1
ATOM 776 N N . ILE A 1 105 ? 20.863 -5.579 -14.671 1.00 83.00 105 ILE A N 1
ATOM 777 C CA . ILE A 1 105 ? 20.091 -6.402 -15.606 1.00 83.00 105 ILE A CA 1
ATOM 778 C C . ILE A 1 105 ? 20.447 -6.052 -17.055 1.00 83.00 105 ILE A C 1
ATOM 780 O O . ILE A 1 105 ? 20.878 -4.939 -17.357 1.00 83.00 105 ILE A O 1
ATOM 784 N N . VAL A 1 106 ? 20.271 -7.003 -17.974 1.00 86.00 106 VAL A N 1
ATOM 785 C CA . VAL A 1 106 ? 20.396 -6.738 -19.413 1.00 86.00 106 VAL A CA 1
ATOM 786 C C . VAL A 1 106 ? 19.164 -5.963 -19.892 1.00 86.00 106 VAL A C 1
ATOM 788 O O . VAL A 1 106 ? 18.053 -6.256 -19.461 1.00 86.00 106 VAL A O 1
ATOM 791 N N . GLN A 1 107 ? 19.339 -5.025 -20.833 1.00 83.12 107 GLN A N 1
ATOM 792 C CA . GLN A 1 107 ? 18.246 -4.225 -21.414 1.00 83.12 107 GLN A CA 1
ATOM 793 C C . GLN A 1 107 ? 17.001 -5.045 -21.752 1.00 83.12 107 GLN A C 1
ATOM 795 O O . GLN A 1 107 ? 15.897 -4.668 -21.379 1.00 83.12 107 GLN A O 1
ATOM 800 N N . ALA A 1 108 ? 17.193 -6.166 -22.451 1.00 88.12 108 ALA A N 1
ATOM 801 C CA . ALA A 1 108 ? 16.100 -6.998 -22.930 1.00 88.12 108 ALA A CA 1
ATOM 802 C C . ALA A 1 108 ? 15.214 -7.498 -21.780 1.00 88.12 108 ALA A C 1
ATOM 804 O O . ALA A 1 108 ? 13.994 -7.400 -21.873 1.00 88.12 108 ALA A O 1
ATOM 805 N N . ASP A 1 109 ? 15.826 -7.953 -20.685 1.00 90.56 109 ASP A N 1
ATOM 806 C CA . ASP A 1 109 ? 15.105 -8.493 -19.532 1.00 90.56 109 ASP A CA 1
ATOM 807 C C . ASP A 1 109 ? 14.377 -7.376 -18.759 1.00 90.56 109 ASP A C 1
ATOM 809 O O . ASP A 1 109 ? 13.289 -7.586 -18.225 1.00 90.56 109 ASP A O 1
ATOM 813 N N . LEU A 1 110 ? 14.957 -6.171 -18.708 1.00 87.62 110 LEU A N 1
ATOM 814 C CA . LEU A 1 110 ? 14.303 -4.997 -18.130 1.00 87.62 110 LEU A CA 1
ATOM 815 C C . LEU A 1 110 ? 13.094 -4.563 -18.966 1.00 87.62 110 LEU A C 1
ATOM 817 O O . LEU A 1 110 ? 12.020 -4.323 -18.419 1.00 87.62 110 LEU A O 1
ATOM 821 N N . SER A 1 111 ? 13.256 -4.457 -20.287 1.00 90.38 111 SER A N 1
ATOM 822 C CA . SER A 1 111 ? 12.169 -4.103 -21.202 1.00 90.38 111 SER A CA 1
ATOM 823 C C . SER A 1 111 ? 11.037 -5.128 -21.148 1.00 90.38 111 SER A C 1
ATOM 825 O O . SER A 1 111 ? 9.870 -4.742 -21.183 1.00 90.38 111 SER A O 1
ATOM 827 N N . GLU A 1 112 ? 11.368 -6.415 -21.022 1.00 94.00 112 GLU A N 1
ATOM 828 C CA . GLU A 1 112 ? 10.393 -7.484 -20.798 1.00 94.00 112 GLU A CA 1
ATOM 829 C C . GLU A 1 112 ? 9.641 -7.277 -19.476 1.00 94.00 112 GLU A C 1
ATOM 831 O O . GLU A 1 112 ? 8.415 -7.202 -19.493 1.00 94.00 112 GLU A O 1
ATOM 836 N N . ALA A 1 113 ? 10.347 -7.064 -18.360 1.00 94.38 113 ALA A N 1
ATOM 837 C CA . AL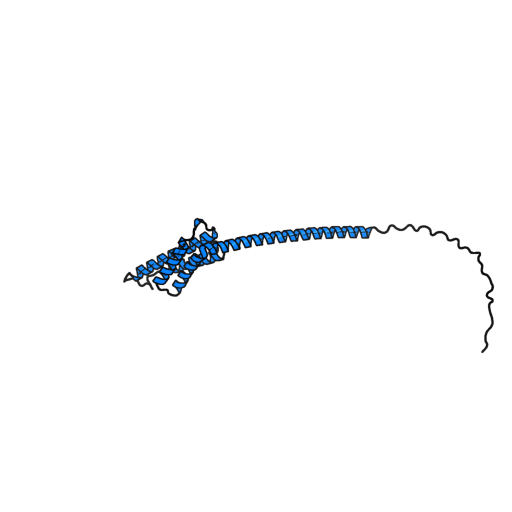A A 1 113 ? 9.724 -6.844 -17.051 1.00 94.38 113 ALA A CA 1
ATOM 838 C C . ALA A 1 113 ? 8.805 -5.607 -17.020 1.00 94.38 113 ALA A C 1
ATOM 840 O O . ALA A 1 113 ? 7.688 -5.670 -16.504 1.00 94.38 113 ALA A O 1
ATOM 841 N N . ILE A 1 114 ? 9.235 -4.489 -17.618 1.00 93.81 114 ILE A N 1
ATOM 842 C CA . ILE A 1 114 ? 8.411 -3.276 -17.749 1.00 93.81 114 ILE A CA 1
ATOM 843 C C . ILE A 1 114 ? 7.184 -3.557 -18.620 1.00 93.81 114 ILE A C 1
ATOM 845 O O . ILE A 1 114 ? 6.085 -3.098 -18.304 1.00 93.81 114 ILE A O 1
ATOM 849 N N . SER A 1 115 ? 7.345 -4.308 -19.714 1.00 95.38 115 SER A N 1
ATOM 850 C CA . SER A 1 115 ? 6.223 -4.649 -20.588 1.00 95.38 115 SER A CA 1
ATOM 851 C C . SER A 1 115 ? 5.216 -5.568 -19.898 1.00 95.38 115 SER A C 1
ATOM 853 O O . SER A 1 115 ? 4.014 -5.392 -20.098 1.00 95.38 115 SER A O 1
ATOM 855 N N . ASP A 1 116 ? 5.675 -6.529 -19.099 1.00 96.38 116 ASP A N 1
ATOM 856 C CA . ASP A 1 116 ? 4.812 -7.407 -18.310 1.00 96.38 116 ASP A CA 1
ATOM 857 C C . ASP A 1 116 ? 4.023 -6.604 -17.271 1.00 96.38 116 ASP A C 1
ATOM 859 O O . ASP A 1 116 ? 2.796 -6.731 -17.192 1.00 96.38 116 ASP A O 1
ATOM 863 N N . ALA A 1 117 ? 4.693 -5.699 -16.549 1.00 96.94 117 ALA A N 1
ATOM 864 C CA . ALA A 1 117 ? 4.040 -4.772 -15.628 1.00 96.94 117 ALA A CA 1
ATOM 865 C C . ALA A 1 117 ? 2.991 -3.907 -16.348 1.00 96.94 117 ALA A C 1
ATOM 867 O O . ALA A 1 117 ? 1.856 -3.806 -15.886 1.00 96.94 117 ALA A O 1
ATOM 868 N N . ALA A 1 118 ? 3.306 -3.372 -17.531 1.00 97.25 118 ALA A N 1
ATOM 869 C CA . ALA A 1 118 ? 2.363 -2.589 -18.329 1.00 97.25 118 ALA A CA 1
ATOM 870 C C . ALA A 1 118 ? 1.118 -3.395 -18.733 1.00 97.25 118 ALA A C 1
ATOM 872 O O . ALA A 1 118 ? 0.001 -2.874 -18.750 1.00 97.25 118 ALA A O 1
ATOM 873 N N . VAL A 1 119 ? 1.275 -4.676 -19.078 1.00 98.06 119 VAL A N 1
ATOM 874 C CA . VAL A 1 119 ? 0.140 -5.553 -19.404 1.00 98.06 119 VAL A CA 1
ATOM 875 C C . VAL A 1 119 ? -0.754 -5.767 -18.185 1.00 98.06 119 VAL A C 1
ATOM 877 O O . VAL A 1 119 ? -1.974 -5.815 -18.344 1.00 98.06 119 VAL A O 1
ATOM 880 N N . LEU A 1 120 ? -0.174 -5.894 -16.992 1.00 97.88 120 LEU A N 1
ATOM 881 C CA . LEU A 1 120 ? -0.921 -6.010 -15.740 1.00 97.88 120 LEU A CA 1
ATOM 882 C C . LEU A 1 120 ? -1.655 -4.708 -15.406 1.00 97.88 120 LEU A C 1
ATOM 884 O O . LEU A 1 120 ? -2.864 -4.752 -15.184 1.00 97.88 120 LEU A O 1
ATOM 888 N N . GLY A 1 121 ? -0.972 -3.562 -15.480 1.00 96.25 121 GLY A N 1
ATOM 889 C CA . GLY A 1 121 ? -1.562 -2.238 -15.260 1.00 96.25 121 GLY A CA 1
ATOM 890 C C . GLY A 1 121 ? -2.765 -1.976 -16.169 1.00 96.25 121 GLY A C 1
ATOM 891 O O . GLY A 1 121 ? -3.845 -1.631 -15.701 1.00 96.25 121 GLY A O 1
ATOM 892 N N . ASN A 1 122 ? -2.645 -2.286 -17.464 1.00 97.81 122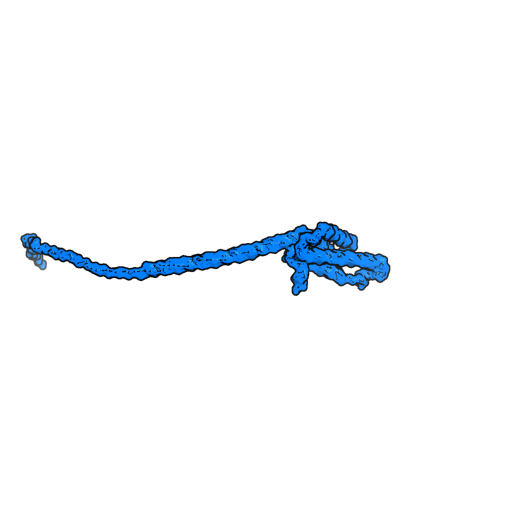 ASN A N 1
ATOM 893 C CA . ASN A 1 122 ? -3.725 -2.110 -18.444 1.00 97.81 122 ASN A CA 1
ATOM 894 C C . ASN A 1 122 ? -4.972 -2.987 -18.208 1.00 97.81 122 ASN A C 1
ATOM 896 O O . ASN A 1 122 ? -6.005 -2.765 -18.845 1.00 97.81 122 ASN A O 1
ATOM 900 N N . ARG A 1 123 ? -4.893 -4.019 -17.360 1.00 97.50 123 ARG A N 1
ATOM 901 C CA . ARG A 1 123 ? -6.054 -4.854 -16.996 1.00 97.50 123 ARG A CA 1
ATOM 902 C C . ARG A 1 123 ? -6.860 -4.264 -15.843 1.00 97.50 123 ARG A C 1
ATOM 904 O O . ARG A 1 123 ? -7.988 -4.708 -15.630 1.00 97.50 123 ARG A O 1
ATOM 911 N N . ILE A 1 124 ? -6.292 -3.314 -15.108 1.00 97.81 124 ILE A N 1
ATOM 912 C CA . ILE A 1 124 ? -6.910 -2.701 -13.938 1.00 97.81 124 ILE A CA 1
ATOM 913 C C . ILE A 1 124 ? -7.902 -1.634 -14.408 1.00 97.81 124 ILE A C 1
ATOM 915 O O . ILE A 1 124 ? -7.562 -0.727 -15.166 1.00 97.81 124 ILE A O 1
ATOM 919 N N . ASP A 1 125 ? -9.149 -1.726 -13.946 1.00 97.56 125 ASP A N 1
ATOM 920 C CA . ASP A 1 125 ? -10.129 -0.655 -14.124 1.00 97.56 125 ASP A CA 1
ATOM 921 C C . ASP A 1 125 ? -9.933 0.390 -13.022 1.00 97.56 125 ASP A C 1
ATOM 923 O O . ASP A 1 125 ? -10.567 0.327 -11.965 1.00 97.56 125 ASP A O 1
ATOM 927 N N . ALA A 1 126 ? -9.049 1.359 -13.279 1.00 96.25 126 ALA A N 1
ATOM 928 C CA . ALA A 1 126 ? -8.707 2.420 -12.330 1.00 96.25 126 ALA A CA 1
ATOM 929 C C . ALA A 1 126 ? -9.938 3.199 -11.824 1.00 96.25 126 ALA A C 1
ATOM 931 O O . ALA A 1 126 ? -9.955 3.673 -10.693 1.00 96.25 126 ALA A O 1
ATOM 932 N N . SER A 1 127 ? -11.014 3.280 -12.619 1.00 96.75 127 SER A N 1
ATOM 933 C CA . SER A 1 127 ? -12.243 3.980 -12.223 1.00 96.75 127 SER A CA 1
ATOM 934 C C . SER A 1 127 ? -13.060 3.252 -11.151 1.00 96.75 127 SER A C 1
ATOM 936 O O . SER A 1 127 ? -13.959 3.847 -10.550 1.00 96.75 127 SER A O 1
ATOM 938 N N . SER A 1 128 ? -12.762 1.971 -10.927 1.00 96.50 128 SER A N 1
ATOM 939 C CA . SER A 1 128 ? -13.442 1.109 -9.960 1.00 96.50 128 SER A CA 1
ATOM 940 C C . SER A 1 128 ? -12.707 0.975 -8.623 1.00 96.50 128 SER A C 1
ATOM 942 O O . SER A 1 128 ? -13.295 0.468 -7.667 1.00 96.50 128 SER A O 1
ATOM 944 N N . LEU A 1 129 ? -11.462 1.457 -8.545 1.00 95.81 129 LEU A N 1
ATOM 945 C CA . LEU A 1 129 ? -10.617 1.348 -7.359 1.00 95.81 129 LEU A CA 1
ATOM 946 C C . LEU A 1 129 ? -11.135 2.223 -6.210 1.00 95.81 129 LEU A C 1
ATOM 948 O O . LEU A 1 129 ? -11.719 3.292 -6.421 1.00 95.81 129 LEU A O 1
ATOM 952 N N . SER A 1 130 ? -10.891 1.791 -4.969 1.00 95.25 130 SER A N 1
ATOM 953 C CA . SER A 1 130 ? -11.073 2.680 -3.817 1.00 95.25 130 SER A CA 1
ATOM 954 C C . SER A 1 130 ? -10.053 3.829 -3.868 1.00 95.25 130 SER A C 1
ATOM 956 O O . SER A 1 130 ? -8.992 3.664 -4.471 1.00 95.25 130 SER A O 1
ATOM 958 N N . PRO A 1 131 ? -10.318 4.984 -3.229 1.00 94.19 131 PRO A N 1
ATOM 959 C CA . PRO A 1 131 ? -9.385 6.115 -3.232 1.00 94.19 131 PRO A CA 1
ATOM 960 C C . PRO A 1 131 ? -7.970 5.762 -2.748 1.00 94.19 131 PRO A C 1
ATOM 962 O O . PRO A 1 131 ? -6.982 6.277 -3.267 1.00 94.19 131 PRO A O 1
ATOM 965 N N . GLU A 1 132 ? -7.863 4.874 -1.761 1.00 90.44 132 GLU A N 1
ATOM 966 C CA . GLU A 1 132 ? -6.585 4.411 -1.221 1.00 90.44 132 GLU A CA 1
ATOM 967 C C . GLU A 1 132 ? -5.818 3.602 -2.279 1.00 90.44 132 GLU A C 1
ATOM 969 O O . GLU A 1 132 ? -4.651 3.889 -2.555 1.00 90.44 132 GLU A O 1
ATOM 974 N N . CYS A 1 133 ? -6.496 2.663 -2.946 1.00 96.31 133 CYS A N 1
ATOM 975 C CA . CYS A 1 133 ? -5.917 1.832 -4.002 1.00 96.31 133 CYS A CA 1
ATOM 976 C C . CYS A 1 133 ? -5.583 2.606 -5.267 1.00 96.31 133 CYS A C 1
ATOM 978 O O . CYS A 1 133 ? -4.556 2.341 -5.882 1.00 96.31 133 CYS A O 1
ATOM 980 N N . ASP A 1 134 ? -6.417 3.573 -5.640 1.00 97.38 134 ASP A N 1
ATOM 981 C CA . ASP A 1 134 ? -6.176 4.458 -6.777 1.00 97.38 134 ASP A CA 1
ATOM 982 C C . ASP A 1 134 ? -4.860 5.225 -6.599 1.00 97.38 134 ASP A C 1
ATOM 984 O O . ASP A 1 134 ? -4.046 5.286 -7.516 1.00 97.38 134 ASP A O 1
ATOM 988 N N . SER A 1 135 ? -4.572 5.714 -5.388 1.00 97.06 135 SER A N 1
ATOM 989 C CA . SER A 1 135 ? -3.301 6.400 -5.129 1.00 97.06 135 SER A CA 1
ATOM 990 C C . SER A 1 135 ? -2.077 5.479 -5.254 1.00 97.06 135 SER A C 1
ATOM 992 O O . SER A 1 135 ? -1.068 5.877 -5.835 1.00 97.06 135 SER A O 1
ATOM 994 N N . ALA A 1 136 ? -2.165 4.237 -4.759 1.00 97.25 136 ALA A N 1
ATOM 995 C CA . ALA A 1 136 ? -1.096 3.248 -4.893 1.00 97.25 136 ALA A CA 1
ATOM 996 C C . ALA A 1 136 ? -0.913 2.818 -6.358 1.00 97.25 136 ALA A C 1
ATOM 998 O O . ALA A 1 136 ? 0.214 2.728 -6.843 1.00 97.25 136 ALA A O 1
ATOM 999 N N . TYR A 1 137 ? -2.018 2.627 -7.082 1.00 98.12 137 TYR A N 1
ATOM 1000 C CA . TYR A 1 137 ? -2.022 2.353 -8.515 1.00 98.12 137 TYR A CA 1
ATOM 1001 C C . TYR A 1 137 ? -1.339 3.474 -9.306 1.00 98.12 137 TYR A C 1
ATOM 1003 O O . TYR A 1 137 ? -0.441 3.190 -10.093 1.00 98.12 137 TYR A O 1
ATOM 1011 N N . GLN A 1 138 ? -1.700 4.738 -9.064 1.00 98.00 138 GLN A N 1
ATOM 1012 C CA . GLN A 1 138 ? -1.101 5.887 -9.750 1.00 98.00 138 GLN A CA 1
ATOM 1013 C C . GLN A 1 138 ? 0.403 5.990 -9.492 1.00 98.00 138 GLN A C 1
ATOM 1015 O O . GLN A 1 138 ? 1.167 6.216 -10.424 1.00 98.00 138 GLN A O 1
ATOM 1020 N N . ALA A 1 139 ? 0.858 5.769 -8.255 1.00 97.75 139 ALA A N 1
ATOM 1021 C CA . ALA A 1 139 ? 2.289 5.771 -7.959 1.00 97.75 139 ALA A CA 1
ATOM 1022 C C . ALA A 1 139 ? 3.043 4.638 -8.680 1.00 97.75 139 ALA A C 1
ATOM 1024 O O . ALA A 1 139 ? 4.138 4.868 -9.195 1.00 97.75 139 ALA A O 1
ATOM 1025 N N . ALA A 1 140 ? 2.457 3.439 -8.768 1.00 97.94 140 ALA A N 1
ATOM 1026 C CA . ALA A 1 140 ? 3.037 2.333 -9.529 1.00 97.94 140 ALA A CA 1
ATOM 1027 C C . ALA A 1 140 ? 3.037 2.596 -11.048 1.00 97.94 140 ALA A C 1
ATOM 1029 O O . ALA A 1 140 ? 4.030 2.304 -11.711 1.00 97.94 140 ALA A O 1
ATOM 1030 N N . ASP A 1 141 ? 1.975 3.192 -11.596 1.00 98.06 141 ASP A N 1
ATOM 1031 C CA . ASP A 1 141 ? 1.872 3.593 -13.009 1.00 98.06 141 ASP A CA 1
ATOM 1032 C C . ASP A 1 141 ? 2.891 4.680 -13.380 1.00 98.06 141 ASP A C 1
ATOM 1034 O O . ASP A 1 141 ? 3.584 4.585 -14.399 1.00 98.06 141 ASP A O 1
ATOM 1038 N N . GLU A 1 142 ? 3.078 5.672 -12.509 1.00 97.31 142 GLU A N 1
ATOM 1039 C CA . GLU A 1 142 ? 4.127 6.677 -12.666 1.00 97.31 142 GLU A CA 1
ATOM 1040 C C . GLU A 1 142 ? 5.523 6.044 -12.617 1.00 97.31 142 GLU A C 1
ATOM 1042 O O . GLU A 1 142 ? 6.359 6.352 -13.468 1.00 97.31 142 GLU A O 1
ATOM 1047 N N . ALA A 1 143 ? 5.784 5.136 -11.670 1.00 96.81 143 ALA A N 1
ATOM 1048 C CA . ALA A 1 143 ? 7.053 4.413 -11.590 1.00 96.81 143 ALA A CA 1
ATOM 1049 C C . ALA A 1 143 ? 7.328 3.598 -12.864 1.00 96.81 143 ALA A C 1
ATOM 1051 O O . ALA A 1 143 ? 8.406 3.705 -13.448 1.00 96.81 143 ALA A O 1
ATOM 1052 N N . GLN A 1 144 ? 6.339 2.837 -13.340 1.00 96.81 144 GLN A N 1
ATOM 1053 C CA . GLN A 1 144 ? 6.423 2.068 -14.582 1.00 96.81 144 GLN A CA 1
ATOM 1054 C C . GLN A 1 144 ? 6.708 2.973 -15.790 1.00 96.81 144 GLN A C 1
ATOM 1056 O O . GLN A 1 144 ? 7.538 2.638 -16.638 1.00 96.81 144 GLN A O 1
ATOM 1061 N N . THR A 1 145 ? 6.044 4.127 -15.866 1.00 96.62 145 THR A N 1
ATOM 1062 C CA . THR A 1 145 ? 6.246 5.110 -16.937 1.00 96.62 145 THR A CA 1
ATOM 1063 C C . THR A 1 145 ? 7.661 5.677 -16.912 1.00 96.62 145 THR A C 1
ATOM 1065 O O . THR A 1 145 ? 8.306 5.742 -17.959 1.00 96.62 145 THR A O 1
ATOM 1068 N N . ILE A 1 146 ? 8.174 6.045 -15.735 1.00 95.19 146 ILE A N 1
ATOM 1069 C CA . ILE A 1 146 ? 9.546 6.545 -15.599 1.00 95.19 146 ILE A CA 1
ATOM 1070 C C . ILE A 1 146 ? 10.541 5.453 -16.000 1.00 95.19 146 ILE A C 1
ATOM 1072 O O . ILE A 1 146 ? 11.413 5.727 -16.818 1.00 95.19 146 ILE A O 1
ATOM 1076 N N . TYR A 1 147 ? 10.363 4.204 -15.554 1.00 93.12 147 TYR A N 1
ATOM 1077 C CA . TYR A 1 147 ? 11.220 3.096 -15.987 1.00 93.12 147 TYR A CA 1
ATOM 1078 C C . TYR A 1 147 ? 11.224 2.903 -17.504 1.00 93.12 147 TYR A C 1
ATOM 1080 O O . TYR A 1 147 ? 12.290 2.731 -18.096 1.00 93.12 147 TYR A O 1
ATOM 1088 N N . ALA A 1 148 ? 10.058 2.966 -18.152 1.00 93.50 148 ALA A N 1
ATOM 1089 C CA . ALA A 1 148 ? 9.959 2.849 -19.604 1.00 93.50 148 ALA A CA 1
ATOM 1090 C C . ALA A 1 148 ? 10.710 3.983 -20.328 1.00 93.50 148 ALA A C 1
ATOM 1092 O O . ALA A 1 148 ? 11.435 3.730 -21.292 1.00 93.50 148 ALA A O 1
ATOM 1093 N N . LEU A 1 149 ? 10.572 5.224 -19.850 1.00 92.44 149 LEU A N 1
ATOM 1094 C CA . LEU A 1 149 ? 11.272 6.385 -20.406 1.00 92.44 149 LEU A CA 1
ATOM 1095 C C . LEU A 1 149 ? 12.785 6.302 -20.179 1.00 92.44 149 LEU A C 1
ATOM 1097 O O . LEU A 1 149 ? 13.555 6.530 -21.110 1.00 92.44 149 LEU A O 1
ATOM 1101 N N . SER A 1 150 ? 13.223 5.933 -18.975 1.00 90.31 150 SER A N 1
ATOM 1102 C CA . SER A 1 150 ? 14.640 5.758 -18.651 1.00 90.31 150 SER A CA 1
ATOM 1103 C C . SER A 1 150 ? 15.276 4.642 -19.481 1.00 90.31 150 SER A C 1
ATOM 1105 O O . SER A 1 150 ? 16.390 4.816 -19.972 1.00 90.31 150 SER A O 1
ATOM 1107 N N . ALA A 1 151 ? 14.566 3.531 -19.702 1.00 88.31 151 ALA A N 1
ATOM 1108 C CA . ALA A 1 151 ? 15.028 2.447 -20.566 1.00 88.31 151 ALA A CA 1
ATOM 1109 C C . ALA A 1 151 ? 15.187 2.902 -22.027 1.00 88.31 151 ALA A C 1
ATOM 1111 O O . ALA A 1 151 ? 16.194 2.574 -22.652 1.00 88.31 151 ALA A O 1
ATOM 1112 N N . SER A 1 152 ? 14.243 3.696 -22.551 1.00 89.75 152 SER A N 1
ATOM 1113 C CA . SER A 1 152 ? 14.338 4.273 -23.902 1.00 89.75 152 SER A CA 1
ATOM 1114 C C . SER A 1 152 ? 15.515 5.240 -24.032 1.00 89.75 152 SER A C 1
ATOM 1116 O O . SER A 1 152 ? 16.265 5.159 -24.996 1.00 89.75 152 SER A O 1
ATOM 1118 N N . THR A 1 153 ? 15.713 6.132 -23.057 1.00 88.62 153 THR A N 1
ATOM 1119 C CA . THR A 1 153 ? 16.840 7.082 -23.057 1.00 88.62 153 THR A CA 1
ATOM 1120 C C . THR A 1 153 ? 18.182 6.356 -22.996 1.00 88.62 153 THR A C 1
ATOM 1122 O O . THR A 1 153 ? 19.136 6.739 -23.671 1.00 88.62 153 THR A O 1
ATOM 1125 N N . TRP A 1 154 ? 18.267 5.289 -22.199 1.00 85.56 154 TRP A N 1
ATOM 1126 C CA . TRP A 1 154 ? 19.469 4.466 -22.124 1.00 85.56 154 TRP A CA 1
ATOM 1127 C C . TRP A 1 154 ? 19.741 3.722 -23.438 1.00 85.56 154 TRP A C 1
ATOM 1129 O O . TRP A 1 154 ? 20.887 3.664 -23.884 1.00 85.56 154 TRP A O 1
ATOM 1139 N N . GLU A 1 155 ? 18.698 3.211 -24.099 1.00 86.25 155 GLU A N 1
ATOM 1140 C CA . GLU A 1 155 ? 18.810 2.617 -25.434 1.00 86.25 155 GLU A CA 1
ATOM 1141 C C . GLU A 1 155 ? 19.318 3.633 -26.468 1.00 86.25 155 GLU A C 1
ATOM 1143 O O . GLU A 1 155 ? 20.279 3.342 -27.183 1.00 86.25 155 GLU A O 1
ATOM 1148 N N . ASP A 1 156 ? 18.735 4.833 -26.512 1.00 88.12 156 ASP A N 1
ATOM 1149 C CA . ASP A 1 156 ? 19.162 5.905 -27.417 1.00 88.12 156 ASP A CA 1
ATOM 1150 C C . ASP A 1 156 ? 20.633 6.284 -27.177 1.00 88.12 156 ASP A C 1
ATOM 1152 O O . ASP A 1 156 ? 21.407 6.399 -28.129 1.00 88.12 156 ASP A O 1
ATOM 1156 N N . CYS A 1 157 ? 21.049 6.382 -25.909 1.00 86.88 157 CYS A N 1
ATOM 1157 C CA . CYS A 1 157 ? 22.443 6.605 -25.527 1.00 86.88 157 CYS A CA 1
ATOM 1158 C C . CYS A 1 157 ? 23.367 5.501 -26.068 1.00 86.88 157 CYS A C 1
ATOM 1160 O O . CYS A 1 157 ? 24.365 5.806 -26.714 1.00 86.88 157 CYS A O 1
ATOM 1162 N N . ILE A 1 158 ? 23.031 4.218 -25.893 1.00 84.31 158 ILE A N 1
ATOM 1163 C CA . ILE A 1 158 ? 23.861 3.105 -26.394 1.00 84.31 158 ILE A CA 1
ATOM 1164 C C . ILE A 1 158 ? 24.031 3.153 -27.918 1.00 84.31 158 ILE A C 1
ATOM 1166 O O . ILE A 1 158 ? 25.099 2.807 -28.435 1.00 84.31 158 ILE A O 1
ATOM 1170 N N . TRP A 1 159 ? 22.992 3.552 -28.653 1.00 86.75 159 TRP A N 1
ATOM 1171 C CA . TRP A 1 159 ? 23.049 3.631 -30.113 1.00 86.75 159 TRP A CA 1
ATOM 1172 C C . TRP A 1 159 ? 23.782 4.877 -30.629 1.00 86.75 159 TRP A C 1
ATOM 1174 O O . TRP A 1 159 ? 24.310 4.857 -31.749 1.00 86.75 159 TRP A O 1
ATOM 1184 N N . GLU A 1 160 ? 23.876 5.942 -29.835 1.00 86.44 160 GLU A N 1
ATOM 1185 C CA . GLU A 1 160 ? 24.692 7.111 -30.146 1.00 86.44 160 GLU A CA 1
ATOM 1186 C C . GLU A 1 160 ? 26.172 6.867 -29.807 1.00 86.44 160 GLU A C 1
ATOM 1188 O O . GLU A 1 160 ? 26.584 6.854 -28.654 1.00 86.44 160 GLU A O 1
ATOM 1193 N N . TYR A 1 161 ? 27.023 6.766 -30.837 1.00 70.62 161 TYR A N 1
ATOM 1194 C CA . TYR A 1 161 ? 28.474 6.507 -30.727 1.00 70.62 161 TYR A CA 1
ATOM 1195 C C . TYR A 1 161 ? 29.278 7.443 -29.796 1.00 70.62 161 TYR A C 1
ATOM 1197 O O . TYR A 1 161 ? 30.470 7.207 -29.589 1.00 70.62 161 TYR A O 1
ATOM 1205 N N . THR A 1 162 ? 28.682 8.530 -29.308 1.00 83.19 162 THR A N 1
ATOM 1206 C CA . THR A 1 162 ? 29.320 9.526 -28.441 1.00 83.19 162 THR A CA 1
ATOM 1207 C C . THR A 1 162 ? 28.864 9.479 -26.988 1.00 83.19 162 THR A C 1
ATOM 1209 O O . THR A 1 162 ? 29.444 10.218 -26.201 1.00 83.19 162 THR A O 1
ATOM 1212 N N . CYS A 1 163 ? 27.863 8.666 -26.644 1.00 83.94 163 CYS A N 1
ATOM 1213 C CA . CYS A 1 163 ? 27.359 8.569 -25.280 1.00 83.94 163 CYS A CA 1
ATOM 1214 C C . CYS A 1 163 ? 28.131 7.504 -24.490 1.00 83.94 163 CYS A C 1
ATOM 1216 O O . CYS A 1 163 ? 28.309 6.376 -24.959 1.00 83.94 163 CYS A O 1
ATOM 1218 N N . ASP A 1 164 ? 28.579 7.853 -23.289 1.00 83.31 164 ASP A N 1
ATOM 1219 C CA . ASP A 1 164 ? 29.044 6.905 -22.282 1.00 83.31 164 ASP A CA 1
ATOM 1220 C C . ASP A 1 164 ? 27.922 6.703 -21.248 1.00 83.31 164 ASP A C 1
ATOM 1222 O O . ASP A 1 164 ? 27.682 7.596 -20.435 1.00 83.31 164 ASP A O 1
ATOM 1226 N N . PRO A 1 165 ? 27.209 5.561 -21.245 1.00 77.12 165 PRO A N 1
ATOM 1227 C CA . PRO A 1 165 ? 26.097 5.333 -20.326 1.00 77.12 165 PRO A CA 1
ATOM 1228 C C . PRO A 1 165 ? 26.514 5.318 -18.849 1.00 77.12 165 PRO A C 1
ATOM 1230 O O . PRO A 1 165 ? 25.643 5.403 -17.992 1.00 77.12 165 PRO A O 1
ATOM 1233 N N . ASP A 1 166 ? 27.807 5.243 -18.523 1.00 79.25 166 ASP A N 1
ATOM 1234 C CA . ASP A 1 166 ? 28.265 5.346 -17.135 1.00 79.25 166 ASP A CA 1
ATOM 1235 C C . ASP A 1 166 ? 28.403 6.807 -16.668 1.00 79.25 166 ASP A C 1
ATOM 1237 O O . ASP A 1 166 ? 28.368 7.075 -15.464 1.00 79.25 166 ASP A O 1
ATOM 1241 N N . THR A 1 167 ? 28.581 7.765 -17.588 1.00 82.38 167 THR A N 1
ATOM 1242 C CA . THR A 1 167 ? 28.807 9.184 -17.245 1.00 82.38 167 THR A CA 1
ATOM 1243 C C . THR A 1 167 ? 27.747 10.140 -17.764 1.00 82.38 167 THR A C 1
ATOM 1245 O O . THR A 1 167 ? 27.523 11.183 -17.151 1.00 82.38 167 THR A O 1
ATOM 1248 N N . ASP A 1 168 ? 27.122 9.807 -18.887 1.00 81.25 168 ASP A N 1
ATOM 1249 C CA . ASP A 1 168 ? 26.201 10.674 -19.619 1.00 81.25 168 ASP A CA 1
ATOM 1250 C C . ASP A 1 168 ? 24.735 10.326 -19.332 1.00 81.25 168 ASP A C 1
ATOM 1252 O O . ASP A 1 168 ? 23.845 11.140 -19.582 1.00 81.25 168 ASP A O 1
ATOM 1256 N N . PHE A 1 169 ? 24.478 9.138 -18.778 1.00 80.25 169 PHE A N 1
ATOM 1257 C CA . PHE A 1 169 ? 23.151 8.717 -18.353 1.00 80.25 169 PHE A CA 1
ATOM 1258 C C . PHE A 1 169 ? 22.872 9.170 -16.912 1.00 80.25 169 PHE A C 1
ATOM 1260 O O . PHE A 1 169 ? 23.528 8.736 -15.963 1.00 80.25 169 PHE A O 1
ATOM 1267 N N . ASP A 1 170 ? 21.881 10.044 -16.741 1.00 81.94 170 ASP A N 1
ATOM 1268 C CA . ASP A 1 170 ? 21.425 10.481 -15.423 1.00 81.94 170 ASP A CA 1
ATOM 1269 C C . ASP A 1 170 ? 20.548 9.395 -14.776 1.00 81.94 170 ASP A C 1
ATOM 1271 O O . ASP A 1 170 ? 19.460 9.072 -15.254 1.00 81.94 170 ASP A O 1
ATOM 1275 N N . ASN A 1 171 ? 21.022 8.827 -13.667 1.00 81.00 171 ASN A N 1
ATOM 1276 C CA . ASN A 1 171 ? 20.303 7.800 -12.915 1.00 81.00 171 ASN A CA 1
ATOM 1277 C C . ASN A 1 171 ? 19.274 8.370 -11.918 1.00 81.00 171 ASN A C 1
ATOM 1279 O O . ASN A 1 171 ? 18.667 7.606 -11.163 1.00 81.00 171 ASN A O 1
ATOM 1283 N N . SER A 1 172 ? 19.055 9.686 -11.887 1.00 88.62 172 SER A N 1
ATOM 1284 C CA . SER A 1 172 ? 18.086 10.310 -10.979 1.00 88.62 172 SER A CA 1
ATOM 1285 C C . SER A 1 172 ? 16.641 9.866 -11.243 1.00 88.62 172 SER A C 1
ATOM 1287 O O . SER A 1 172 ? 15.878 9.651 -10.294 1.00 88.62 172 SER A O 1
ATOM 1289 N N . ASP A 1 173 ? 16.280 9.624 -12.505 1.00 90.06 173 ASP A N 1
ATOM 1290 C CA . ASP A 1 173 ? 14.964 9.097 -12.882 1.00 90.06 173 ASP A CA 1
ATOM 1291 C C . ASP A 1 173 ? 14.748 7.673 -12.345 1.00 90.06 173 ASP A C 1
ATOM 1293 O O . ASP A 1 173 ? 13.672 7.353 -11.842 1.00 90.06 173 ASP A O 1
ATOM 1297 N N . TRP A 1 174 ? 15.792 6.838 -12.353 1.00 89.38 174 TRP A N 1
ATOM 1298 C CA . TRP A 1 174 ? 15.747 5.478 -11.807 1.00 89.38 174 TRP A CA 1
ATOM 1299 C C . TRP A 1 174 ? 15.446 5.458 -10.311 1.00 89.38 174 TRP A C 1
ATOM 1301 O O . TRP A 1 174 ? 14.572 4.710 -9.867 1.00 89.38 174 TRP A O 1
ATOM 1311 N N . SER A 1 175 ? 16.141 6.307 -9.547 1.00 91.69 175 SER A N 1
ATOM 1312 C CA . SER A 1 175 ? 15.886 6.479 -8.113 1.00 91.69 175 SER A CA 1
ATOM 1313 C C . SER A 1 175 ? 14.467 6.990 -7.865 1.00 91.69 175 SER A C 1
ATOM 1315 O O . SER A 1 175 ? 13.780 6.501 -6.977 1.00 91.69 175 SER A O 1
ATOM 1317 N N . THR A 1 176 ? 13.995 7.932 -8.684 1.00 94.31 176 THR A N 1
ATOM 1318 C CA . THR A 1 176 ? 12.638 8.483 -8.563 1.00 94.31 176 THR A CA 1
ATOM 1319 C C . THR A 1 176 ? 11.568 7.422 -8.836 1.00 94.31 176 THR A C 1
ATOM 1321 O O . THR A 1 176 ? 10.570 7.344 -8.119 1.00 94.31 176 THR A O 1
ATOM 1324 N N . ALA A 1 177 ? 11.765 6.588 -9.859 1.00 94.56 177 ALA A N 1
ATOM 1325 C CA . ALA A 1 177 ? 10.879 5.468 -10.155 1.00 94.56 177 ALA A CA 1
ATOM 1326 C C . ALA A 1 177 ? 10.858 4.448 -9.010 1.00 94.56 177 ALA A C 1
ATOM 1328 O O . ALA A 1 177 ? 9.792 3.955 -8.646 1.00 94.56 177 ALA A O 1
ATOM 1329 N N . GLN A 1 178 ? 12.017 4.177 -8.404 1.00 94.94 178 GLN A N 1
ATOM 1330 C CA . GLN A 1 178 ? 12.131 3.267 -7.270 1.00 94.94 178 GLN A CA 1
ATOM 1331 C C . GLN A 1 178 ? 11.377 3.787 -6.048 1.00 94.94 178 GLN A C 1
ATOM 1333 O O . GLN A 1 178 ? 10.584 3.046 -5.469 1.00 94.94 178 GLN A O 1
ATOM 1338 N N . ASP A 1 179 ? 11.568 5.058 -5.693 1.00 95.56 179 ASP A N 1
ATOM 1339 C CA . ASP A 1 179 ? 10.868 5.683 -4.569 1.00 95.56 179 ASP A CA 1
ATOM 1340 C C . ASP A 1 179 ? 9.346 5.586 -4.750 1.00 95.56 179 ASP A C 1
ATOM 1342 O O . ASP A 1 179 ? 8.615 5.267 -3.812 1.00 95.56 179 ASP A O 1
ATOM 1346 N N . LYS A 1 180 ? 8.855 5.786 -5.979 1.00 96.50 180 LYS A N 1
ATOM 1347 C CA . LYS A 1 180 ? 7.430 5.656 -6.313 1.00 96.50 180 LYS A CA 1
ATOM 1348 C C . LYS A 1 180 ? 6.929 4.214 -6.259 1.00 96.50 180 LYS A C 1
ATOM 1350 O O . LYS A 1 180 ? 5.862 3.978 -5.697 1.00 96.50 180 LYS A O 1
ATOM 1355 N N . ALA A 1 181 ? 7.684 3.257 -6.799 1.00 96.75 181 ALA A N 1
ATOM 1356 C CA . ALA A 1 181 ? 7.336 1.838 -6.740 1.00 96.75 181 ALA A CA 1
ATOM 1357 C C . ALA A 1 181 ? 7.265 1.343 -5.287 1.00 96.75 181 ALA A C 1
ATOM 1359 O O . ALA A 1 181 ? 6.321 0.651 -4.904 1.00 96.75 181 ALA A O 1
ATOM 1360 N N . GLN A 1 182 ? 8.229 1.755 -4.461 1.00 97.31 182 GLN A N 1
ATOM 1361 C CA . GLN A 1 182 ? 8.263 1.433 -3.039 1.00 97.31 182 GLN A CA 1
ATOM 1362 C C . GLN A 1 182 ? 7.093 2.086 -2.292 1.00 97.31 182 GLN A C 1
ATOM 1364 O O . GLN A 1 182 ? 6.389 1.404 -1.551 1.00 97.31 182 GLN A O 1
ATOM 1369 N N . ALA A 1 183 ? 6.819 3.370 -2.539 1.00 96.31 183 ALA A N 1
ATOM 1370 C CA . ALA A 1 183 ? 5.692 4.063 -1.921 1.00 96.31 183 ALA A CA 1
ATOM 1371 C C . ALA A 1 183 ? 4.339 3.443 -2.311 1.00 96.31 183 ALA A C 1
ATOM 1373 O O . ALA A 1 183 ? 3.458 3.323 -1.461 1.00 96.31 183 ALA A O 1
ATOM 1374 N N . ALA A 1 184 ? 4.178 2.999 -3.563 1.00 97.25 184 ALA A N 1
ATOM 1375 C CA . ALA A 1 184 ? 2.999 2.262 -4.013 1.00 97.25 184 ALA A CA 1
ATOM 1376 C C . ALA A 1 184 ? 2.827 0.934 -3.258 1.00 97.25 184 ALA A C 1
ATOM 1378 O O . ALA A 1 184 ? 1.728 0.615 -2.799 1.00 97.25 184 ALA A O 1
ATOM 1379 N N . TYR A 1 185 ? 3.914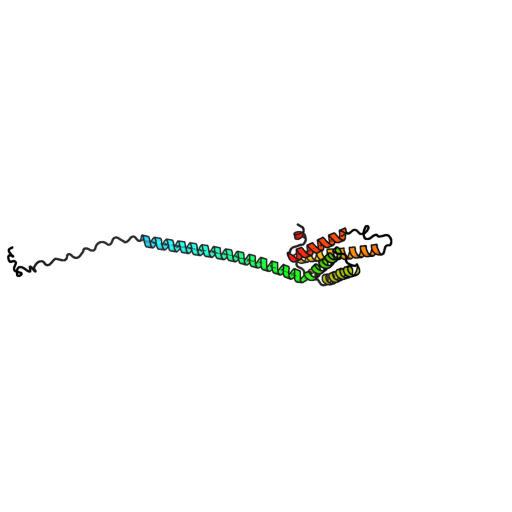 0.174 -3.095 1.00 97.56 185 TYR A N 1
ATOM 1380 C CA . TYR A 1 185 ? 3.911 -1.091 -2.362 1.00 97.56 185 TYR A CA 1
ATOM 1381 C C . TYR A 1 185 ? 3.562 -0.900 -0.881 1.00 97.56 185 TYR A C 1
ATOM 1383 O O . TYR A 1 185 ? 2.700 -1.607 -0.350 1.00 97.56 185 TYR A O 1
ATOM 1391 N N . ASP A 1 186 ? 4.168 0.089 -0.228 1.00 96.69 186 ASP A N 1
ATOM 1392 C CA . ASP A 1 186 ? 3.917 0.390 1.181 1.00 96.69 186 ASP A CA 1
ATOM 1393 C C . ASP A 1 186 ? 2.486 0.902 1.404 1.00 96.69 186 ASP A C 1
ATOM 1395 O O . ASP A 1 186 ? 1.802 0.431 2.317 1.00 96.69 186 ASP A O 1
ATOM 1399 N N . ALA A 1 187 ? 1.992 1.791 0.533 1.00 94.88 187 ALA A N 1
ATOM 1400 C CA . ALA A 1 187 ? 0.612 2.282 0.554 1.00 94.88 187 ALA A CA 1
ATOM 1401 C C . ALA A 1 187 ? -0.402 1.137 0.407 1.00 94.88 187 ALA A C 1
ATOM 1403 O O . ALA A 1 187 ? -1.351 1.041 1.187 1.00 94.88 187 ALA A O 1
ATOM 1404 N N . MET A 1 188 ? -0.163 0.216 -0.534 1.00 96.56 188 MET A N 1
ATOM 1405 C CA . MET A 1 188 ? -1.004 -0.964 -0.746 1.00 96.56 188 MET A CA 1
ATOM 1406 C C . MET A 1 188 ? -1.037 -1.881 0.485 1.00 96.56 188 MET A C 1
ATOM 1408 O O . MET A 1 188 ? -2.109 -2.350 0.868 1.00 96.56 188 MET A O 1
ATOM 1412 N N . LEU A 1 189 ? 0.113 -2.160 1.110 1.00 95.81 189 LEU A N 1
ATOM 1413 C CA . LEU A 1 189 ? 0.172 -3.018 2.299 1.00 95.81 189 LEU A CA 1
ATOM 1414 C C . LEU A 1 189 ? -0.489 -2.382 3.522 1.00 95.81 189 LEU A C 1
ATOM 1416 O O . LEU A 1 189 ? -1.070 -3.095 4.343 1.00 95.81 189 LEU A O 1
ATOM 1420 N N . ALA A 1 190 ? -0.377 -1.063 3.652 1.00 93.88 190 ALA A N 1
ATOM 1421 C CA . ALA A 1 190 ? -0.954 -0.310 4.754 1.00 93.88 190 ALA A CA 1
ATOM 1422 C C . ALA A 1 190 ? -2.436 0.043 4.537 1.00 93.88 190 ALA A C 1
ATOM 1424 O O . ALA A 1 190 ? -3.116 0.350 5.511 1.00 93.88 190 ALA A O 1
ATOM 1425 N N . GLY A 1 191 ? -2.948 -0.005 3.302 1.00 91.94 191 GLY A N 1
ATOM 1426 C CA . GLY A 1 191 ? -4.311 0.435 2.980 1.00 91.94 191 GLY A CA 1
ATOM 1427 C C . GLY A 1 191 ? -4.514 1.934 3.146 1.00 91.94 191 GLY A C 1
ATOM 1428 O O . GLY A 1 191 ? -5.604 2.367 3.511 1.00 91.94 191 GLY A O 1
ATOM 1429 N N . ILE A 1 192 ? -3.461 2.718 2.930 1.00 92.88 192 ILE A N 1
ATOM 1430 C CA . ILE A 1 192 ? -3.469 4.177 3.064 1.00 92.88 192 ILE A CA 1
ATOM 1431 C C . ILE A 1 192 ? -3.052 4.820 1.745 1.00 92.88 192 ILE A C 1
ATOM 1433 O O . ILE A 1 192 ? -2.560 4.143 0.845 1.00 92.88 192 ILE A O 1
ATOM 1437 N N . SER A 1 193 ? -3.227 6.136 1.627 1.00 92.50 193 SER A N 1
ATOM 1438 C CA . SER A 1 193 ? -2.765 6.846 0.440 1.00 92.50 193 SER A CA 1
ATOM 1439 C C . SER A 1 193 ? -1.244 7.011 0.409 1.00 92.50 193 SER A C 1
ATOM 1441 O O . SER A 1 193 ? -0.591 7.109 1.448 1.00 92.50 193 SER A O 1
ATOM 1443 N N . VAL A 1 194 ? -0.678 7.133 -0.792 1.00 89.44 194 VAL A N 1
ATOM 1444 C CA . VAL A 1 194 ? 0.759 7.410 -0.986 1.00 89.44 194 VAL A CA 1
ATOM 1445 C C . VAL A 1 194 ? 1.193 8.722 -0.315 1.00 89.44 194 VAL A C 1
ATOM 1447 O O . VAL A 1 194 ? 2.279 8.797 0.258 1.00 89.44 194 VAL A O 1
ATOM 1450 N N . ASP A 1 195 ? 0.328 9.740 -0.291 1.00 90.38 195 ASP A N 1
ATOM 1451 C CA . ASP A 1 195 ? 0.592 10.992 0.434 1.00 90.38 195 ASP A CA 1
ATOM 1452 C C . ASP A 1 195 ? 0.778 10.772 1.943 1.00 90.38 195 ASP A C 1
ATOM 1454 O O . ASP A 1 195 ? 1.585 11.458 2.568 1.00 90.38 195 ASP A O 1
ATOM 1458 N N . ALA A 1 196 ? 0.054 9.810 2.527 1.00 84.00 196 ALA A N 1
ATOM 1459 C CA . ALA A 1 196 ? 0.169 9.460 3.940 1.00 84.00 196 ALA A CA 1
ATOM 1460 C C . ALA A 1 196 ? 1.430 8.633 4.248 1.00 84.00 196 ALA A C 1
ATOM 1462 O O . ALA A 1 196 ? 1.909 8.660 5.378 1.00 84.00 196 ALA A O 1
ATOM 1463 N N . VAL A 1 197 ? 1.984 7.918 3.263 1.00 85.06 197 VAL A N 1
ATOM 1464 C CA . VAL A 1 197 ? 3.282 7.228 3.399 1.00 85.06 197 VAL A CA 1
ATOM 1465 C C . VAL A 1 197 ? 4.434 8.239 3.445 1.00 85.06 197 VAL A C 1
ATOM 1467 O O . VAL A 1 197 ? 5.394 8.052 4.188 1.00 85.06 197 VAL A O 1
ATOM 1470 N N . ASN A 1 198 ? 4.328 9.325 2.676 1.00 82.00 198 ASN A N 1
ATOM 1471 C CA . ASN A 1 198 ? 5.385 10.330 2.522 1.00 82.00 198 ASN A CA 1
ATOM 1472 C C . ASN A 1 198 ? 5.360 11.459 3.573 1.00 82.00 198 ASN A C 1
ATOM 1474 O O . ASN A 1 198 ? 6.233 12.332 3.543 1.00 82.00 198 ASN A O 1
ATOM 1478 N N . SER A 1 199 ? 4.357 11.484 4.458 1.00 76.94 199 SER A N 1
ATOM 1479 C CA . SER A 1 199 ? 4.166 12.516 5.492 1.00 76.94 199 SER A CA 1
ATOM 1480 C C . SER A 1 199 ? 4.863 12.191 6.808 1.00 76.94 199 SER A C 1
ATOM 1482 O O . SER A 1 199 ? 5.505 13.107 7.373 1.00 76.94 199 SER A O 1
#

Organism: NCBI:txid1841

pLDDT: mean 86.18, std 14.45, range [46.78, 98.5]

Sequence (199 aa):
MSTGPEGPNWNDQLDWSAHPTYAAPTPTSESPRPRWPWVLGAVVAVVLSLVALLGAGLLLSYRAEQADAARENAAEAKAIETCRAEIGEFVEAVLDASSRAEVGIVQADLSEAISDAAVLGNRIDASSLSPECDSAYQAADEAQTIYALSASTWEDCIWEYTCDPDTDFDNSDWSTAQDKAQAAYDAMLAGISVDAVNS

Foldseek 3Di:
DDDDDDDDDPPDDPPPPDDPPPPPPDPDPDDPDPCVVVVVVVVVVVVVVVVVVVVVVVVVVVVVVVVVVVVVVVVLVVLLVVLCVQCVVLLVLLLVLLVCVVVDDDLVVSVVSLVVSVVSLVVHPLVPRDPLSNQLSVLSVQLSVLSVVLSVVLVVQVPPPPHDCVPRRDCPSSVSSNLSSVLSVVSSNNVGHSVVVVD

Radius of gyration: 49.72 Å; chains: 1; bounding box: 81×61×150 Å